Protein AF-A0A941R5V3-F1 (afdb_monomer_lite)

Sequence (251 aa):
MVAESLGNIVKCIQDKEAYLILTQTLREFVTEIDWSSPKAQGVLREIYRLFSQLFLTTPGKLLQIDVSTVTGHQPHPLPIGTLPDQGLIELWCDEIGRLLVLHDRSLKGNGFFIGIACEKGFAGDLCNSYFNPTGKRAFPLVGPPQLSDLEDGYEWVLPSNSHQIEISFDDVKRHFKAIGGVRFEPPRSGGTHFKVHFGNCRPWTCDINWGRSIGENVLNELKPLCNLPLLVIKYALRNGSLPPQRIRLDV

Radius of gyration: 23.47 Å; chains: 1; bounding box: 57×38×62 Å

Structure (mmCIF, N/CA/C/O backbone):
data_AF-A0A941R5V3-F1
#
_entry.id   AF-A0A941R5V3-F1
#
loop_
_atom_site.group_PDB
_atom_site.id
_atom_site.type_symbol
_atom_site.label_atom_id
_atom_site.label_alt_id
_atom_site.label_comp_id
_atom_site.label_asym_id
_atom_site.label_entity_id
_atom_site.label_seq_id
_atom_site.pdbx_PDB_ins_code
_atom_site.Cartn_x
_atom_site.Cartn_y
_atom_site.Cartn_z
_atom_site.occupancy
_atom_site.B_iso_or_equiv
_atom_site.auth_seq_id
_atom_site.auth_comp_id
_atom_site.auth_asym_id
_atom_site.auth_atom_id
_atom_site.pdbx_PDB_model_num
ATOM 1 N N . MET A 1 1 ? -4.247 17.094 20.787 1.00 68.12 1 MET A N 1
ATOM 2 C CA . MET A 1 1 ? -4.339 15.625 20.664 1.00 68.12 1 MET A CA 1
ATOM 3 C C . MET A 1 1 ? -5.356 15.218 19.604 1.00 68.12 1 MET A C 1
ATOM 5 O O . MET A 1 1 ? -4.983 15.284 18.449 1.00 68.12 1 MET A O 1
ATOM 9 N N . VAL A 1 2 ? -6.637 14.959 19.906 1.00 74.44 2 VAL A N 1
ATOM 10 C CA . VAL A 1 2 ? -7.625 14.460 18.913 1.00 74.44 2 VAL A CA 1
ATOM 11 C C . VAL A 1 2 ? -7.658 15.235 17.583 1.00 74.44 2 VAL A C 1
ATOM 13 O O . VAL A 1 2 ? -7.598 14.626 16.520 1.00 74.44 2 VAL A O 1
ATOM 16 N N . ALA A 1 3 ? -7.717 16.572 17.610 1.00 77.00 3 ALA A N 1
ATOM 17 C CA . ALA A 1 3 ? -7.745 17.377 16.382 1.00 77.00 3 ALA A CA 1
ATOM 18 C C . ALA A 1 3 ? -6.457 17.250 15.541 1.00 77.00 3 ALA A C 1
ATOM 20 O O . ALA A 1 3 ? -6.528 17.195 14.315 1.00 77.00 3 ALA A O 1
ATOM 21 N N . GLU A 1 4 ? -5.293 17.166 16.193 1.00 83.38 4 GLU A N 1
ATOM 22 C CA . GLU A 1 4 ? -4.002 16.952 15.524 1.00 83.38 4 GLU A CA 1
ATOM 23 C C . GLU A 1 4 ? -3.938 15.548 14.925 1.00 83.38 4 GLU A C 1
ATOM 25 O O . GLU A 1 4 ? -3.572 15.399 13.759 1.00 83.38 4 GLU A O 1
ATOM 30 N N . SER A 1 5 ? -4.382 14.533 15.675 1.00 86.00 5 SER A N 1
ATOM 31 C CA . SER A 1 5 ? -4.429 13.150 15.204 1.00 86.00 5 SER A CA 1
ATOM 32 C C . SER A 1 5 ? -5.286 13.015 13.950 1.00 86.00 5 SER A C 1
ATOM 34 O O . SER A 1 5 ? -4.848 12.437 12.957 1.00 86.00 5 SER A O 1
ATOM 36 N N . LEU A 1 6 ? -6.487 13.601 13.955 1.00 82.88 6 LEU A N 1
ATOM 37 C CA . LEU A 1 6 ? -7.379 13.598 12.795 1.00 82.88 6 LEU A CA 1
ATOM 38 C C . LEU A 1 6 ? -6.771 14.357 11.613 1.00 82.88 6 LEU A C 1
ATOM 40 O O . LEU A 1 6 ? -6.836 13.871 10.487 1.00 82.88 6 LEU A O 1
ATOM 44 N N . GLY A 1 7 ? -6.151 15.517 11.854 1.00 84.75 7 GLY A N 1
ATOM 45 C CA . GLY A 1 7 ? -5.469 16.288 10.811 1.00 84.75 7 GLY A CA 1
ATOM 46 C C . GLY A 1 7 ? -4.361 15.485 10.125 1.00 84.75 7 GLY A C 1
ATOM 47 O O . GLY A 1 7 ? -4.288 15.455 8.895 1.00 84.75 7 GLY A O 1
ATOM 48 N N . ASN A 1 8 ? -3.554 14.766 10.905 1.00 88.44 8 ASN A N 1
ATOM 49 C CA . ASN A 1 8 ? -2.486 13.917 10.381 1.00 88.44 8 ASN A CA 1
ATOM 50 C C . ASN A 1 8 ? -3.025 12.676 9.652 1.00 88.44 8 ASN A C 1
ATOM 52 O O . ASN A 1 8 ? -2.503 12.335 8.593 1.00 88.44 8 ASN A O 1
ATOM 56 N N . ILE A 1 9 ? -4.106 12.053 10.138 1.00 87.06 9 ILE A N 1
ATOM 57 C CA . ILE A 1 9 ? -4.794 10.967 9.416 1.00 87.06 9 ILE A CA 1
ATOM 58 C C . ILE A 1 9 ? -5.267 11.458 8.041 1.00 87.06 9 ILE A C 1
ATOM 60 O O . ILE A 1 9 ? -4.994 10.815 7.027 1.00 87.06 9 ILE A O 1
ATOM 64 N N . VAL A 1 10 ? -5.936 12.617 7.984 1.00 85.50 10 VAL A N 1
ATOM 65 C CA . VAL A 1 10 ? -6.402 13.198 6.713 1.00 85.50 10 VAL A CA 1
ATOM 66 C C . VAL A 1 10 ? -5.239 13.468 5.773 1.00 85.50 10 VAL A C 1
ATOM 68 O O . VAL A 1 10 ? -5.348 13.160 4.587 1.00 85.50 10 VAL A O 1
ATOM 71 N N . LYS A 1 11 ? -4.127 13.997 6.287 1.00 87.50 11 LYS A N 1
ATOM 72 C CA . LYS A 1 11 ? -2.933 14.254 5.484 1.00 87.50 11 LYS A CA 1
ATOM 73 C C . LYS A 1 11 ? -2.374 12.970 4.863 1.00 87.50 11 LYS A C 1
ATOM 75 O O . LYS A 1 11 ? -2.231 12.922 3.646 1.00 87.50 11 LYS A O 1
ATOM 80 N N . CYS A 1 12 ? -2.175 11.906 5.645 1.00 87.50 12 CYS A N 1
ATOM 81 C CA . CYS A 1 12 ? -1.688 10.619 5.122 1.00 87.50 12 CYS A CA 1
ATOM 82 C C . CYS A 1 12 ? -2.613 10.042 4.031 1.00 87.50 12 CYS A C 1
ATOM 84 O O . CYS A 1 12 ? -2.150 9.507 3.023 1.00 87.50 12 CYS A O 1
ATOM 86 N N . ILE A 1 13 ? -3.932 10.201 4.177 1.00 84.88 13 ILE A N 1
ATOM 87 C CA . ILE A 1 13 ? -4.908 9.799 3.151 1.00 84.88 13 ILE A CA 1
ATOM 88 C C . ILE A 1 13 ? -4.802 10.697 1.910 1.00 84.88 13 ILE A C 1
ATOM 90 O O . ILE A 1 13 ? -4.891 10.234 0.767 1.00 84.88 13 ILE A O 1
ATOM 94 N N . GLN A 1 14 ? -4.646 12.009 2.093 1.00 84.44 14 GLN A N 1
ATOM 95 C CA . GLN A 1 14 ? -4.484 12.971 1.001 1.00 84.44 14 GLN A CA 1
ATOM 96 C C . GLN A 1 14 ? -3.243 12.661 0.163 1.00 84.44 14 GLN A C 1
ATOM 98 O O . GLN A 1 14 ? -3.379 12.549 -1.061 1.00 84.44 14 GLN A O 1
ATOM 103 N N . ASP A 1 15 ? -2.130 12.384 0.837 1.00 85.00 15 ASP A N 1
ATOM 104 C CA . ASP A 1 15 ? -0.818 12.063 0.270 1.00 85.00 15 ASP A CA 1
ATOM 105 C C . ASP A 1 15 ? -0.731 10.626 -0.288 1.00 85.00 15 ASP A C 1
ATOM 107 O O . ASP A 1 15 ? 0.255 10.266 -0.926 1.00 85.00 15 ASP A O 1
ATOM 111 N N . LYS A 1 16 ? -1.808 9.833 -0.153 1.00 81.31 16 LYS A N 1
ATOM 112 C CA . LYS A 1 16 ? -1.922 8.432 -0.608 1.00 81.31 16 LYS A CA 1
ATOM 113 C C . LYS A 1 16 ? -0.942 7.478 0.083 1.00 81.31 16 LYS A C 1
ATOM 115 O O . LYS A 1 16 ? -0.590 6.445 -0.479 1.00 81.31 16 LYS A O 1
ATOM 120 N N . GLU A 1 17 ? -0.543 7.807 1.304 1.00 84.88 17 GLU A N 1
ATOM 121 C CA . GLU A 1 17 ? 0.284 6.943 2.150 1.00 84.88 17 GLU A CA 1
ATOM 122 C C . GLU A 1 17 ? -0.547 5.832 2.804 1.00 84.88 17 GLU A C 1
ATOM 124 O O . GLU A 1 17 ? -0.025 4.765 3.109 1.00 84.88 17 GLU A O 1
ATOM 129 N N . ALA A 1 18 ? -1.851 6.062 2.999 1.00 85.56 18 ALA A N 1
ATOM 130 C CA . ALA A 1 18 ? -2.765 5.089 3.585 1.00 85.56 18 ALA A CA 1
ATOM 131 C C . ALA A 1 18 ? -4.186 5.197 3.014 1.00 85.56 18 ALA A C 1
ATOM 133 O O . ALA A 1 18 ? -4.615 6.245 2.522 1.00 85.56 18 ALA A O 1
ATOM 134 N N . TYR A 1 19 ? -4.933 4.101 3.145 1.00 85.69 19 TYR A N 1
ATOM 135 C CA . TYR A 1 19 ? -6.367 4.020 2.874 1.00 85.69 19 TYR A CA 1
ATOM 136 C C . TYR A 1 19 ? -7.108 3.738 4.180 1.00 85.69 19 TYR A C 1
ATOM 138 O O . TYR A 1 19 ? -6.610 3.001 5.030 1.00 85.69 19 TYR A O 1
ATOM 146 N N . LEU A 1 20 ? -8.306 4.301 4.338 1.00 85.44 20 LEU A N 1
ATOM 147 C CA . LEU A 1 20 ? -9.163 3.982 5.480 1.00 85.44 20 LEU A CA 1
ATOM 148 C C . LEU A 1 20 ? -10.062 2.793 5.151 1.00 85.44 20 LEU A C 1
ATOM 150 O O . LEU A 1 20 ? -10.667 2.739 4.080 1.00 85.44 20 LEU A O 1
ATOM 154 N N . ILE A 1 21 ? -10.187 1.869 6.099 1.00 86.38 21 ILE A N 1
ATOM 155 C CA . ILE A 1 21 ? -11.137 0.761 6.018 1.00 86.38 21 ILE A CA 1
ATOM 156 C C . ILE A 1 21 ? -12.441 1.179 6.691 1.00 86.38 21 ILE A C 1
ATOM 158 O O . ILE A 1 21 ? -12.449 1.613 7.842 1.00 86.38 21 ILE A O 1
ATOM 162 N N . LEU A 1 22 ? -13.542 1.036 5.959 1.00 81.06 22 LEU A N 1
ATOM 163 C CA . LEU A 1 22 ? -14.894 1.231 6.457 1.00 81.06 22 LEU A CA 1
ATOM 164 C C . LEU A 1 22 ? -15.535 -0.132 6.712 1.00 81.06 22 LEU A C 1
ATOM 166 O O . LEU A 1 22 ? -16.055 -0.756 5.785 1.00 81.06 22 LEU A O 1
ATOM 170 N N . THR A 1 23 ? -15.497 -0.565 7.970 1.00 81.56 23 THR A N 1
ATOM 171 C CA . THR A 1 23 ? -16.300 -1.693 8.457 1.00 81.56 23 THR A CA 1
ATOM 172 C C . THR A 1 23 ? -17.761 -1.270 8.652 1.00 81.56 23 THR A C 1
ATOM 174 O O . THR A 1 23 ? -18.104 -0.089 8.502 1.00 81.56 23 THR A O 1
ATOM 177 N N . GLN A 1 24 ? -18.643 -2.216 8.974 1.00 78.38 24 GLN A N 1
ATOM 178 C CA . GLN A 1 24 ? -20.057 -1.929 9.184 1.00 78.38 24 GLN A CA 1
ATOM 179 C C . GLN A 1 24 ? -20.274 -1.068 10.441 1.00 78.38 24 GLN A C 1
ATOM 181 O O . GLN A 1 24 ? -20.985 -0.072 10.339 1.00 78.38 24 GLN A O 1
ATOM 186 N N . THR A 1 25 ? -19.574 -1.311 11.558 1.00 77.38 25 THR A N 1
ATOM 187 C CA . THR A 1 25 ? -19.696 -0.468 12.775 1.00 77.38 25 THR A CA 1
ATOM 188 C C . THR A 1 25 ? -19.309 0.981 12.496 1.00 77.38 25 THR A C 1
ATOM 190 O O . THR A 1 25 ? -19.993 1.906 12.929 1.00 77.38 25 THR A O 1
ATOM 193 N N . LEU A 1 26 ? -18.213 1.215 11.762 1.00 74.75 26 LEU A N 1
ATOM 194 C CA . LEU A 1 26 ? -17.788 2.582 11.449 1.00 74.75 26 LEU A CA 1
ATOM 195 C C . LEU A 1 26 ? -18.770 3.263 10.483 1.00 74.75 26 LEU A C 1
ATOM 197 O O . LEU A 1 26 ? -18.969 4.473 10.571 1.00 74.75 26 LEU A O 1
ATOM 201 N N . ARG A 1 27 ? -19.415 2.496 9.594 1.00 76.88 27 ARG A N 1
ATOM 202 C CA . ARG A 1 27 ? -20.493 3.006 8.741 1.00 76.88 27 ARG A CA 1
ATOM 203 C C . ARG A 1 27 ? -21.693 3.409 9.587 1.00 76.88 27 ARG A C 1
ATOM 205 O O . ARG A 1 27 ? -22.115 4.551 9.474 1.00 76.88 27 ARG A O 1
ATOM 212 N N . GLU A 1 28 ? -22.182 2.523 10.448 1.00 75.50 28 GLU A N 1
ATOM 213 C CA . GLU A 1 28 ? -23.328 2.774 11.332 1.00 75.50 28 GLU A CA 1
ATOM 214 C C . GLU A 1 28 ? -23.067 3.970 12.260 1.00 75.50 28 GLU A C 1
ATOM 216 O O . GLU A 1 28 ? -23.911 4.853 12.394 1.00 75.50 28 GLU A O 1
ATOM 221 N N . PHE A 1 29 ? -21.851 4.093 12.802 1.00 72.75 29 PHE A N 1
ATOM 222 C CA . PHE A 1 29 ? -21.433 5.252 13.600 1.00 72.75 29 PHE A CA 1
ATOM 223 C C . PHE A 1 29 ? -21.582 6.583 12.845 1.00 72.75 29 PHE A C 1
ATOM 225 O O . PHE A 1 29 ? -21.930 7.613 13.426 1.00 72.75 29 PHE A O 1
ATOM 232 N N . VAL A 1 30 ? -21.321 6.580 11.540 1.00 71.69 30 VAL A N 1
ATOM 233 C CA . VAL A 1 30 ? -21.442 7.768 10.690 1.00 71.69 30 VAL A CA 1
ATOM 234 C C . VAL A 1 30 ? -22.890 7.971 10.253 1.00 71.69 30 VAL A C 1
ATOM 236 O O . VAL A 1 30 ? -23.377 9.092 10.253 1.00 71.69 30 VAL A O 1
ATOM 239 N N . THR A 1 31 ? -23.601 6.920 9.861 1.00 71.25 31 THR A N 1
ATOM 240 C CA . THR A 1 31 ? -24.907 7.074 9.208 1.00 71.25 31 THR A CA 1
ATOM 241 C C . THR A 1 31 ? -26.086 7.091 10.171 1.00 71.25 31 THR A C 1
ATOM 243 O O . THR A 1 31 ? -27.113 7.674 9.832 1.00 71.25 31 THR A O 1
ATOM 246 N N . GLU A 1 32 ? -25.969 6.464 11.341 1.00 70.56 32 GLU A N 1
ATOM 247 C CA . GLU A 1 32 ? -27.111 6.181 12.224 1.00 70.56 32 GLU A CA 1
ATOM 248 C C . GLU A 1 32 ? -27.087 6.963 13.543 1.00 70.56 32 GLU A C 1
ATOM 250 O O . GLU A 1 32 ? -28.119 7.088 14.204 1.00 70.56 32 GLU A O 1
ATOM 255 N N . ILE A 1 33 ? -25.943 7.532 13.932 1.00 67.94 33 ILE A N 1
ATOM 256 C CA . ILE A 1 33 ? -25.854 8.334 15.157 1.00 67.94 33 ILE A CA 1
ATOM 257 C C . ILE A 1 33 ? -26.410 9.742 14.918 1.00 67.94 33 ILE A C 1
ATOM 259 O O . ILE A 1 33 ? -26.011 10.451 13.993 1.00 67.94 33 ILE A O 1
ATOM 263 N N . ASP A 1 34 ? -27.300 10.187 15.810 1.00 65.94 34 ASP A N 1
ATOM 264 C CA . ASP A 1 34 ? -27.787 11.566 15.824 1.00 65.94 34 ASP A CA 1
ATOM 265 C C . ASP A 1 34 ? -26.743 12.529 16.415 1.00 65.94 34 ASP A C 1
ATOM 267 O O . ASP A 1 34 ? -26.727 12.862 17.606 1.00 65.94 34 ASP A O 1
ATOM 271 N N . TRP A 1 35 ? -25.875 13.023 15.537 1.00 66.62 35 TRP A N 1
ATOM 272 C CA . TRP A 1 35 ? -24.859 14.029 15.847 1.00 66.62 35 TRP A CA 1
ATOM 273 C C . TRP A 1 35 ? -25.414 15.447 16.040 1.00 66.62 35 TRP A C 1
ATOM 275 O O . TRP A 1 35 ? -24.648 16.368 16.341 1.00 66.62 35 TRP A O 1
ATOM 285 N N . SER A 1 36 ? -26.723 15.653 15.856 1.00 61.53 36 SER A N 1
ATOM 286 C CA . SER A 1 36 ? -27.378 16.947 16.071 1.00 61.53 36 SER A CA 1
ATOM 287 C C . SER A 1 36 ? -27.752 17.197 17.538 1.00 61.53 36 SER A C 1
ATOM 289 O O . SER A 1 36 ? -28.051 18.335 17.909 1.00 61.53 36 SER A O 1
ATOM 291 N N . SER A 1 37 ? -27.666 16.168 18.392 1.00 61.47 37 SER A N 1
ATOM 292 C CA . SER A 1 37 ? -27.973 16.266 19.820 1.00 61.47 37 SER A CA 1
ATOM 293 C C . SER A 1 37 ? -27.067 17.278 20.547 1.00 61.47 37 SER A C 1
ATOM 295 O O . SER A 1 37 ? -25.841 17.166 20.476 1.00 61.47 37 SER A O 1
ATOM 297 N N . PRO A 1 38 ? -27.619 18.211 21.352 1.00 54.47 38 PRO A N 1
ATOM 298 C CA . PRO A 1 38 ? -26.840 19.180 22.137 1.00 54.47 38 PRO A CA 1
ATOM 299 C C . PRO A 1 38 ? -25.895 18.548 23.172 1.00 54.47 38 PRO A C 1
ATOM 301 O O . PRO A 1 38 ? -25.023 19.226 23.709 1.00 54.47 38 PRO A O 1
ATOM 304 N N . LYS A 1 39 ? -26.086 17.257 23.484 1.00 56.16 39 LYS A N 1
ATOM 305 C CA . LYS A 1 39 ? -25.222 16.483 24.388 1.00 56.16 39 LYS A CA 1
ATOM 306 C C . LYS A 1 39 ? -23.957 15.961 23.700 1.00 56.16 39 LYS A C 1
ATOM 308 O O . LYS A 1 39 ? -23.025 15.560 24.396 1.00 56.16 39 LYS A O 1
ATOM 313 N N . ALA A 1 40 ? -23.910 15.953 22.366 1.00 54.97 40 ALA A N 1
ATOM 314 C CA . ALA A 1 40 ? -22.720 15.575 21.620 1.00 54.97 40 ALA A CA 1
ATOM 315 C C . ALA A 1 40 ? -21.665 16.679 21.781 1.00 54.97 40 ALA A C 1
ATOM 317 O O . ALA A 1 40 ? -21.800 17.792 21.273 1.00 54.97 40 ALA A O 1
ATOM 318 N N . GLN A 1 41 ? -20.624 16.374 22.555 1.00 63.97 41 GLN A N 1
ATOM 319 C CA . GLN A 1 41 ? -19.516 17.280 22.846 1.00 63.97 41 GLN A CA 1
ATOM 320 C C . GLN A 1 41 ? -18.875 17.791 21.543 1.00 63.97 41 GLN A C 1
ATOM 322 O O . GLN A 1 41 ? -18.749 17.037 20.579 1.00 63.97 41 GLN A O 1
ATOM 327 N N . GLY A 1 42 ? -18.428 19.053 21.506 1.00 69.88 42 GLY A N 1
ATOM 328 C CA . GLY A 1 42 ? -17.939 19.700 20.275 1.00 69.88 42 GLY A CA 1
ATOM 329 C C . GLY A 1 42 ? -16.872 18.906 19.503 1.00 69.88 42 GLY A C 1
ATOM 330 O O . GLY A 1 42 ? -16.906 18.872 18.277 1.00 69.88 42 GLY A O 1
ATOM 331 N N . VAL A 1 43 ? -15.986 18.187 20.203 1.00 69.56 43 VAL A N 1
ATOM 332 C CA . VAL A 1 43 ? -14.951 17.334 19.585 1.00 69.56 43 VAL A CA 1
ATOM 333 C C . VAL A 1 43 ? -15.550 16.147 18.824 1.00 69.56 43 VAL A C 1
ATOM 335 O O . VAL A 1 43 ? -15.112 15.846 17.717 1.00 69.56 43 VAL A O 1
ATOM 338 N N . LEU A 1 44 ? -16.576 15.497 19.376 1.00 71.38 44 LEU A N 1
ATOM 339 C CA . LEU A 1 44 ? -17.259 14.375 18.729 1.00 71.38 44 LEU A CA 1
ATOM 340 C C . LEU A 1 44 ? -17.968 14.810 17.442 1.00 71.38 44 LEU A C 1
ATOM 342 O O . LEU A 1 44 ? -17.937 14.096 16.443 1.00 71.38 44 LEU A O 1
ATOM 346 N N . ARG A 1 45 ? -18.539 16.019 17.438 1.00 74.69 45 ARG A N 1
ATOM 347 C CA . ARG A 1 45 ? -19.161 16.601 16.244 1.00 74.69 45 ARG A CA 1
ATOM 348 C C . ARG A 1 45 ? -18.140 16.885 15.137 1.00 74.69 45 ARG A C 1
ATOM 350 O O . ARG A 1 45 ? -18.448 16.665 13.969 1.00 74.69 45 ARG A O 1
ATOM 357 N N . GLU A 1 46 ? -16.931 17.326 15.484 1.00 75.19 46 GLU A N 1
ATOM 358 C CA . GLU A 1 46 ? -15.850 17.509 14.504 1.00 75.19 46 GLU A CA 1
ATOM 359 C C . GLU A 1 46 ? -15.296 16.177 13.985 1.00 75.19 46 GLU A C 1
ATOM 361 O O . GLU A 1 46 ? -15.096 16.051 12.777 1.00 75.19 46 GLU A O 1
ATOM 366 N N . ILE A 1 47 ? -15.123 15.166 14.851 1.00 76.25 47 ILE A N 1
ATOM 367 C CA . ILE A 1 47 ? -14.778 13.793 14.437 1.00 76.25 47 ILE A CA 1
ATOM 368 C C . ILE A 1 47 ? -15.790 13.300 13.401 1.00 76.25 47 ILE A C 1
ATOM 370 O O . ILE A 1 47 ? -15.414 12.872 12.310 1.00 76.25 47 ILE A O 1
ATOM 374 N N . TYR A 1 48 ? -17.080 13.417 13.719 1.00 77.50 48 TYR A N 1
ATOM 375 C CA . TYR A 1 48 ? -18.158 13.023 12.824 1.00 77.50 48 TYR A CA 1
ATOM 376 C C . TYR A 1 48 ? -18.134 13.787 11.499 1.00 77.50 48 TYR A C 1
ATOM 378 O O . TYR A 1 48 ? -18.237 13.175 10.436 1.00 77.50 48 TYR A O 1
ATOM 386 N N . ARG A 1 49 ? -17.995 15.117 11.537 1.00 77.75 49 ARG A N 1
ATOM 387 C CA . ARG A 1 49 ? -17.977 15.950 10.328 1.00 77.75 49 ARG A CA 1
ATOM 388 C C . ARG A 1 49 ? -16.812 15.574 9.420 1.00 77.75 49 ARG A C 1
ATOM 390 O O . ARG A 1 49 ? -16.999 15.464 8.211 1.00 77.75 49 ARG A O 1
ATOM 397 N N . LEU A 1 50 ? -15.634 15.356 10.000 1.00 78.38 50 LEU A N 1
ATOM 398 C CA . LEU A 1 50 ? -14.433 14.965 9.273 1.00 78.38 50 LEU A CA 1
ATOM 399 C C . LEU A 1 50 ? -14.596 13.586 8.638 1.00 78.38 50 LEU A C 1
ATOM 401 O O . LEU A 1 50 ? -14.350 13.431 7.445 1.00 78.38 50 LEU A O 1
ATOM 405 N N . PHE A 1 51 ? -15.083 12.611 9.402 1.00 76.25 51 PHE A N 1
ATOM 406 C CA . PHE A 1 51 ? -15.392 11.288 8.882 1.00 76.25 51 PHE A CA 1
ATOM 407 C C . PHE A 1 51 ? -16.437 11.351 7.771 1.00 76.25 51 PHE A C 1
ATOM 409 O O . PHE A 1 51 ? -16.163 10.900 6.665 1.00 76.25 51 PHE A O 1
ATOM 416 N N . SER A 1 52 ? -17.578 11.998 7.998 1.00 76.69 52 SER A N 1
ATOM 417 C CA . SER A 1 52 ? -18.622 12.193 6.982 1.00 76.69 52 SER A CA 1
ATOM 418 C C . SER A 1 52 ? -18.080 12.839 5.712 1.00 76.69 52 SER A C 1
ATOM 420 O O . SER A 1 52 ? -18.401 12.405 4.610 1.00 76.69 52 SER A O 1
ATOM 422 N N . GLN A 1 53 ? -17.219 13.851 5.842 1.00 77.81 53 GLN A N 1
ATOM 423 C CA . GLN A 1 53 ? -16.587 14.486 4.693 1.00 77.81 53 GLN A CA 1
ATOM 424 C C . GLN A 1 53 ? -15.663 13.512 3.958 1.00 77.81 53 GLN A C 1
ATOM 426 O O . GLN A 1 53 ? -15.754 13.416 2.734 1.00 77.81 53 GLN A O 1
ATOM 431 N N . LEU A 1 54 ? -14.819 12.757 4.667 1.00 74.12 54 LEU A N 1
ATOM 432 C CA . LEU A 1 54 ? -13.983 11.718 4.058 1.00 74.12 54 LEU A CA 1
ATOM 433 C C . LEU A 1 54 ? -14.848 10.697 3.305 1.00 74.12 54 LEU A C 1
ATOM 435 O O . LEU A 1 54 ? -14.541 10.397 2.148 1.00 74.12 54 LEU A O 1
ATOM 439 N N . PHE A 1 55 ? -15.951 10.253 3.919 1.00 71.94 55 PHE A N 1
ATOM 440 C CA . PHE A 1 55 ? -16.915 9.294 3.369 1.00 71.94 55 PHE A CA 1
ATOM 441 C C . PHE A 1 55 ? -17.634 9.795 2.118 1.00 71.94 55 PHE A C 1
ATOM 443 O O . PHE A 1 55 ? -17.778 9.042 1.158 1.00 71.94 55 PHE A O 1
ATOM 450 N N . LEU A 1 56 ? -18.049 11.060 2.097 1.00 71.06 56 LEU A N 1
ATOM 451 C CA . LEU A 1 56 ? -18.831 11.627 0.996 1.00 71.06 56 LEU A CA 1
ATOM 452 C C . LEU A 1 56 ? -17.970 12.158 -0.156 1.00 71.06 56 LEU A C 1
ATOM 454 O O . LEU A 1 56 ? -18.416 12.157 -1.300 1.00 71.06 56 LEU A O 1
ATOM 458 N N . THR A 1 57 ? -16.755 12.640 0.123 1.00 66.38 57 THR A N 1
ATOM 459 C CA . THR A 1 57 ? -15.955 13.398 -0.861 1.00 66.38 57 THR A CA 1
ATOM 460 C C . THR A 1 57 ? -14.785 12.625 -1.463 1.00 66.38 57 THR A C 1
ATOM 462 O O . THR A 1 57 ? -14.177 13.106 -2.418 1.00 66.38 57 THR A O 1
ATOM 465 N N . THR A 1 58 ? -14.482 11.421 -0.960 1.00 63.25 58 THR A N 1
ATOM 466 C CA . THR A 1 58 ? -13.261 10.689 -1.346 1.00 63.25 58 THR A CA 1
ATOM 467 C C . THR A 1 58 ? -13.508 9.253 -1.843 1.00 63.25 58 THR A C 1
ATOM 469 O O . THR A 1 58 ? -12.899 8.306 -1.329 1.00 63.25 58 THR A O 1
ATOM 472 N N . PRO A 1 59 ? -14.370 9.047 -2.863 1.00 54.44 59 PRO A N 1
ATOM 473 C CA . PRO A 1 59 ? -14.583 7.728 -3.455 1.00 54.44 59 PRO A CA 1
ATOM 474 C C . PRO A 1 59 ? -13.257 7.200 -4.029 1.00 54.44 59 PRO A C 1
ATOM 476 O O . PRO A 1 59 ? -12.628 7.841 -4.867 1.00 54.44 59 PRO A O 1
ATOM 479 N N . GLY A 1 60 ? -12.794 6.057 -3.519 1.00 59.31 60 GLY A N 1
ATOM 480 C CA . GLY A 1 60 ? -11.513 5.436 -3.884 1.00 59.31 60 GLY A CA 1
ATOM 481 C C . GLY A 1 60 ? -10.416 5.516 -2.818 1.00 59.31 60 GLY A C 1
ATOM 482 O O . GLY A 1 60 ? -9.431 4.797 -2.932 1.00 59.31 60 GLY A O 1
ATOM 483 N N . LYS A 1 61 ? -10.578 6.325 -1.759 1.00 67.06 61 LYS A N 1
ATOM 484 C CA . LYS A 1 61 ? -9.664 6.323 -0.592 1.00 67.06 61 LYS A CA 1
ATOM 485 C C . LYS A 1 61 ? -10.191 5.540 0.613 1.00 67.06 61 LYS A C 1
ATOM 487 O O . LYS A 1 61 ? -9.538 5.456 1.652 1.00 67.06 61 LYS A O 1
ATOM 492 N N . LEU A 1 62 ? -11.378 4.972 0.440 1.00 75.50 62 LEU A N 1
ATOM 493 C CA . LEU A 1 62 ? -12.118 4.217 1.431 1.00 75.50 62 LEU A CA 1
ATOM 494 C C . LEU A 1 62 ? -12.369 2.815 0.912 1.00 75.50 62 LEU A C 1
ATOM 496 O O . LEU A 1 62 ? -12.941 2.644 -0.165 1.00 75.50 62 LEU A O 1
ATOM 500 N N . LEU A 1 63 ? -11.957 1.832 1.699 1.00 81.31 63 LEU A N 1
ATOM 501 C CA . LEU A 1 63 ? -12.168 0.424 1.419 1.00 81.31 63 LEU A CA 1
ATOM 502 C C . LEU A 1 63 ? -13.341 -0.059 2.257 1.00 81.31 63 LEU A C 1
ATOM 504 O O . LEU A 1 63 ? -13.220 -0.232 3.467 1.00 81.31 63 LEU A O 1
ATOM 508 N N . GLN A 1 64 ? -14.493 -0.225 1.614 1.00 83.00 64 GLN A N 1
ATOM 509 C CA . GLN A 1 64 ? -15.657 -0.816 2.259 1.00 83.00 64 GLN A CA 1
ATOM 510 C C . GLN A 1 64 ? -15.490 -2.328 2.251 1.00 83.00 64 GLN A C 1
ATOM 512 O O . GLN A 1 64 ? -15.399 -2.924 1.180 1.00 83.00 64 GLN A O 1
ATOM 517 N N . ILE A 1 65 ? -15.422 -2.924 3.435 1.00 85.56 65 ILE A N 1
ATOM 518 C CA . ILE A 1 65 ? -15.209 -4.362 3.587 1.00 85.56 65 ILE A CA 1
ATOM 519 C C . ILE A 1 65 ? -16.345 -4.900 4.440 1.00 85.56 65 ILE A C 1
ATOM 521 O O . ILE A 1 65 ? -16.532 -4.470 5.579 1.00 85.56 65 ILE A O 1
ATOM 525 N N . ASP A 1 66 ? -17.107 -5.825 3.865 1.00 85.38 66 ASP A N 1
ATOM 526 C CA . ASP A 1 66 ? -18.131 -6.560 4.591 1.00 85.38 66 ASP A CA 1
ATOM 527 C C . ASP A 1 66 ? -17.479 -7.745 5.311 1.00 85.38 66 ASP A C 1
ATOM 529 O O . ASP A 1 66 ? -16.910 -8.641 4.689 1.00 85.38 66 ASP A O 1
ATOM 533 N N . VAL A 1 67 ? -17.543 -7.727 6.641 1.00 89.75 67 VAL A N 1
ATOM 534 C CA . VAL A 1 67 ? -17.012 -8.788 7.506 1.00 89.75 67 VAL A CA 1
ATOM 535 C C . VAL A 1 67 ? -18.125 -9.626 8.143 1.00 89.75 67 VAL A C 1
ATOM 537 O O . VAL A 1 67 ? -17.854 -10.474 8.994 1.00 89.75 67 VAL A O 1
ATOM 540 N N . SER A 1 68 ? -19.388 -9.413 7.762 1.00 86.31 68 SER A N 1
ATOM 541 C CA . SER A 1 68 ? -20.562 -10.020 8.403 1.00 86.31 68 SER A CA 1
ATOM 542 C C . SER A 1 68 ? -20.583 -11.549 8.312 1.00 86.31 68 SER A C 1
ATOM 544 O O . SER A 1 68 ? -21.004 -12.214 9.258 1.00 86.31 68 SER A O 1
ATOM 546 N N . THR A 1 69 ? -20.070 -12.110 7.215 1.00 87.81 69 THR A N 1
ATOM 547 C CA . THR A 1 69 ? -20.051 -13.556 6.930 1.00 87.81 69 THR A CA 1
ATOM 548 C C . THR A 1 69 ? -18.836 -14.285 7.509 1.00 87.81 69 THR A C 1
ATOM 550 O O . THR A 1 69 ? -18.753 -15.513 7.440 1.00 87.81 69 THR A O 1
ATOM 553 N N . VAL A 1 70 ? -17.878 -13.558 8.088 1.00 91.12 70 VAL A N 1
ATOM 554 C CA . VAL A 1 70 ? -16.638 -14.135 8.612 1.00 91.12 70 VAL A CA 1
ATOM 555 C C . VAL A 1 70 ? -16.893 -14.780 9.970 1.00 91.12 70 VAL A C 1
ATOM 557 O O . VAL A 1 70 ? -17.290 -14.120 10.925 1.00 91.12 70 VAL A O 1
ATOM 560 N N . THR A 1 71 ? -16.618 -16.080 10.065 1.00 90.69 71 THR A N 1
ATOM 561 C CA . THR A 1 71 ? -16.787 -16.879 11.287 1.00 90.69 71 THR A CA 1
ATOM 562 C C . THR A 1 71 ? -15.456 -17.402 11.826 1.00 90.69 71 THR A C 1
ATOM 564 O O . THR A 1 71 ? -14.473 -17.510 11.090 1.00 90.69 71 THR A O 1
ATOM 567 N N . GLY A 1 72 ? -15.447 -17.835 13.092 1.00 89.31 72 GLY A N 1
ATOM 568 C CA . GLY A 1 72 ? -14.273 -18.445 13.733 1.00 89.31 72 GLY A CA 1
ATOM 569 C C . GLY A 1 72 ? -13.221 -17.431 14.186 1.00 89.31 72 GLY A C 1
ATOM 570 O O . GLY A 1 72 ? -12.086 -17.806 14.471 1.00 89.31 72 GLY A O 1
ATOM 571 N N . HIS A 1 73 ? -13.586 -16.152 14.241 1.00 92.56 73 HIS A N 1
ATOM 572 C CA . HIS A 1 73 ? -12.742 -15.091 14.763 1.00 92.56 73 HIS A CA 1
ATOM 573 C C . HIS A 1 73 ? -12.715 -15.092 16.293 1.00 92.56 73 HIS A C 1
ATOM 575 O O . HIS A 1 73 ? -13.478 -15.772 16.983 1.00 92.56 73 HIS A O 1
ATOM 581 N N . GLN A 1 74 ? -11.790 -14.308 16.827 1.00 92.56 74 GLN A N 1
ATOM 582 C CA . GLN A 1 74 ? -11.764 -13.909 18.225 1.00 92.56 74 GLN A CA 1
ATOM 583 C C . GLN A 1 74 ? -11.850 -12.384 18.263 1.00 92.56 74 GLN A C 1
ATOM 585 O O . GLN A 1 74 ? -11.250 -11.751 17.389 1.00 92.56 74 GLN A O 1
ATOM 590 N N . PRO A 1 75 ? -12.536 -11.786 19.252 1.00 91.75 75 PRO A N 1
ATOM 591 C CA . PRO A 1 75 ? -12.530 -10.340 19.412 1.00 91.75 75 PRO A CA 1
ATOM 592 C C . PRO A 1 75 ? -11.098 -9.807 19.501 1.00 91.75 75 PRO A C 1
ATOM 594 O O . PRO A 1 75 ? -10.251 -10.369 20.208 1.00 91.75 75 PRO A O 1
ATOM 597 N N . HIS A 1 76 ? -10.828 -8.737 18.761 1.00 93.56 76 HIS A N 1
ATOM 598 C CA . HIS A 1 76 ? -9.535 -8.071 18.760 1.00 93.56 76 HIS A CA 1
ATOM 599 C C . HIS A 1 76 ? -9.243 -7.464 20.145 1.00 93.56 76 HIS A C 1
ATOM 601 O O . HIS A 1 76 ? -10.160 -6.938 20.779 1.00 93.56 76 HIS A O 1
ATOM 607 N N . PRO A 1 77 ? -7.994 -7.505 20.649 1.00 92.38 77 PRO A N 1
ATOM 608 C CA . PRO A 1 77 ? -7.671 -6.871 21.921 1.00 92.38 77 PRO A CA 1
ATOM 609 C C . PRO A 1 77 ? -7.823 -5.347 21.858 1.00 92.38 77 PRO A C 1
ATOM 611 O O . PRO A 1 77 ? -7.627 -4.717 20.815 1.00 92.38 77 PRO A O 1
ATOM 614 N N . LEU A 1 78 ? -8.113 -4.750 23.013 1.00 89.00 78 LEU A N 1
ATOM 615 C CA . LEU A 1 78 ? -8.239 -3.305 23.154 1.00 89.00 78 LEU A CA 1
ATOM 616 C C . LEU A 1 78 ? -6.887 -2.625 23.378 1.00 89.00 78 LEU A C 1
ATOM 618 O O . LEU A 1 78 ? -6.062 -3.134 24.150 1.00 89.00 78 LEU A O 1
ATOM 622 N N . PRO A 1 79 ? -6.645 -1.467 22.735 1.00 88.31 79 PRO A N 1
ATOM 623 C CA . PRO A 1 79 ? -5.538 -0.602 23.109 1.00 88.31 79 PRO A CA 1
ATOM 624 C C . PRO A 1 79 ? -5.652 -0.198 24.584 1.00 88.31 79 PRO A C 1
ATOM 626 O O . PRO A 1 79 ? -6.746 0.014 25.111 1.00 88.31 79 PRO A O 1
ATOM 629 N N . ILE A 1 80 ? -4.515 -0.071 25.266 1.00 87.75 80 ILE A N 1
ATOM 630 C CA . ILE A 1 80 ? -4.489 0.376 26.662 1.00 87.75 80 ILE A CA 1
ATOM 631 C C . ILE A 1 80 ? -5.141 1.764 26.777 1.00 87.75 80 ILE A C 1
ATOM 633 O O . ILE A 1 80 ? -4.896 2.650 25.963 1.00 87.75 80 ILE A O 1
ATOM 637 N N . GLY A 1 81 ? -5.954 1.980 27.810 1.00 81.25 81 GLY A N 1
ATOM 638 C CA . GLY A 1 81 ? -6.659 3.250 28.019 1.00 81.25 81 GLY A CA 1
ATOM 639 C C . GLY A 1 81 ? -8.013 3.348 27.313 1.00 81.25 81 GLY A C 1
ATOM 640 O O . GLY A 1 81 ? -8.730 4.318 27.542 1.00 81.25 81 GLY A O 1
ATOM 641 N N . THR A 1 82 ? -8.401 2.347 26.519 1.00 82.38 82 THR A N 1
ATOM 642 C CA . THR A 1 82 ? -9.786 2.186 26.067 1.00 82.38 82 THR A CA 1
ATOM 643 C C . THR A 1 82 ? -10.601 1.455 27.136 1.00 82.38 82 THR A C 1
ATOM 645 O O . THR A 1 82 ? -10.181 0.409 27.632 1.00 82.38 82 THR A O 1
ATOM 648 N N . LEU A 1 83 ? -11.759 2.009 27.506 1.00 78.81 83 LEU A N 1
ATOM 649 C CA . LEU A 1 83 ? -12.664 1.402 28.483 1.00 78.81 83 LEU A CA 1
ATOM 650 C C . LEU A 1 83 ? -13.548 0.344 27.793 1.00 78.81 83 LEU A C 1
ATOM 652 O O . LEU A 1 83 ? -14.179 0.665 26.786 1.00 78.81 83 LEU A O 1
ATOM 656 N N . PRO A 1 84 ? -13.588 -0.906 28.292 1.00 72.06 84 PRO A N 1
ATOM 657 C CA . PRO A 1 84 ? -14.270 -2.020 27.626 1.00 72.06 84 PRO A CA 1
ATOM 658 C C . PRO A 1 84 ? -15.802 -1.944 27.681 1.00 72.06 84 PRO A C 1
ATOM 660 O O . PRO A 1 84 ? -16.464 -2.603 26.893 1.00 72.06 84 PRO A O 1
ATOM 663 N N . ASP A 1 85 ? -16.364 -1.151 28.589 1.00 71.56 85 ASP A N 1
ATOM 664 C CA . ASP A 1 85 ? -17.799 -1.036 28.868 1.00 71.56 85 ASP A CA 1
ATOM 665 C C . ASP A 1 85 ? -18.450 0.210 28.238 1.00 71.56 85 ASP A C 1
ATOM 667 O O . ASP A 1 85 ? -19.586 0.558 28.564 1.00 71.56 85 ASP A O 1
ATOM 671 N N . GLN A 1 86 ? -17.747 0.908 27.337 1.00 70.06 86 GLN A N 1
ATOM 672 C CA . GLN A 1 86 ? -18.224 2.162 26.752 1.00 70.06 86 GLN A CA 1
ATOM 673 C C . GLN A 1 86 ? -18.490 2.079 25.246 1.00 70.06 86 GLN A C 1
ATOM 675 O O . GLN A 1 86 ? -17.620 1.740 24.447 1.00 70.06 86 GLN A O 1
ATOM 680 N N . GLY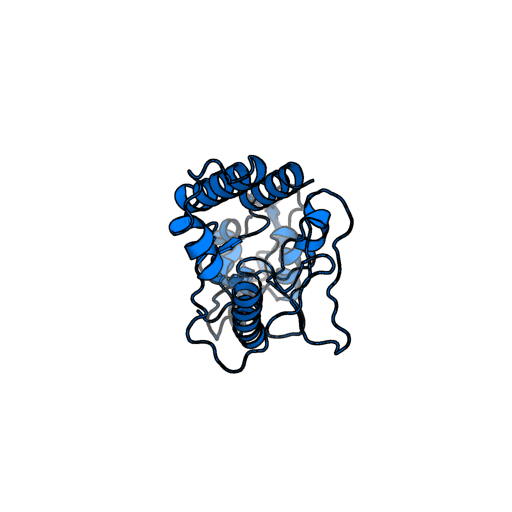 A 1 87 ? -19.685 2.523 24.847 1.00 71.25 87 GLY A N 1
ATOM 681 C CA . GLY A 1 87 ? -20.046 2.746 23.447 1.00 71.25 87 GLY A CA 1
ATOM 682 C C . GLY A 1 87 ? -20.147 1.458 22.626 1.00 71.25 87 GLY A C 1
ATOM 683 O O . GLY A 1 87 ? -20.616 0.437 23.111 1.00 71.25 87 GLY A O 1
ATOM 684 N N . LEU A 1 88 ? -19.717 1.522 21.362 1.00 78.19 88 LEU A N 1
ATOM 685 C CA . LEU A 1 88 ? -19.759 0.403 20.407 1.00 78.19 88 LEU A CA 1
ATOM 686 C C . LEU A 1 88 ? -18.469 -0.435 20.434 1.00 78.19 88 LEU A C 1
ATOM 688 O O . LEU A 1 88 ? -18.094 -1.041 19.432 1.00 78.19 88 LEU A O 1
ATOM 692 N N . ILE A 1 89 ? -17.741 -0.426 21.552 1.00 83.56 89 ILE A N 1
ATOM 693 C CA . ILE A 1 89 ? -16.384 -0.968 21.596 1.00 83.56 89 ILE A CA 1
ATOM 694 C C . ILE A 1 89 ? -16.345 -2.494 21.447 1.00 83.56 89 ILE A C 1
ATOM 696 O O . ILE A 1 89 ? -15.450 -3.020 20.791 1.00 83.56 89 ILE A O 1
ATOM 700 N N . GLU A 1 90 ? -17.340 -3.206 21.980 1.00 86.38 90 GLU A N 1
ATOM 701 C CA . GLU A 1 90 ? -17.468 -4.656 21.800 1.00 86.38 90 GLU A CA 1
ATOM 702 C C . GLU A 1 90 ? -17.708 -5.021 20.329 1.00 86.38 90 GLU A C 1
ATOM 704 O O . GLU A 1 90 ? -17.057 -5.927 19.809 1.00 86.38 90 GLU A O 1
ATOM 709 N N . LEU A 1 91 ? -18.576 -4.267 19.640 1.00 86.62 91 LEU A N 1
ATOM 710 C CA . LEU A 1 91 ? -18.838 -4.433 18.206 1.00 86.62 91 LEU A CA 1
ATOM 711 C C . LEU A 1 91 ? -17.585 -4.145 17.379 1.00 86.62 91 LEU A C 1
ATOM 713 O O . LEU A 1 91 ? -17.240 -4.919 16.488 1.00 86.62 91 LEU A O 1
ATOM 717 N N . TRP A 1 92 ? -16.853 -3.082 17.725 1.00 87.81 92 TRP A N 1
ATOM 718 C CA . TRP A 1 92 ? -15.572 -2.771 17.098 1.00 87.81 92 TRP A CA 1
ATOM 719 C C . TRP A 1 92 ? -14.564 -3.914 17.283 1.00 87.81 92 TRP A C 1
ATOM 721 O O . TRP A 1 92 ? -13.977 -4.372 16.305 1.00 87.81 92 TRP A O 1
ATOM 731 N N . CYS A 1 93 ? -14.385 -4.432 18.503 1.00 90.38 93 CYS A N 1
ATOM 732 C CA . CYS A 1 93 ? -13.481 -5.559 18.760 1.00 90.38 93 CYS A CA 1
ATOM 733 C C . CYS A 1 93 ? -13.855 -6.791 17.935 1.00 90.38 93 CYS A C 1
ATOM 735 O O . CYS A 1 93 ? -12.973 -7.463 17.393 1.00 90.38 93 CYS A O 1
ATOM 737 N N . ASP A 1 94 ? -15.148 -7.095 17.854 1.00 91.69 94 ASP A N 1
ATOM 738 C CA . ASP A 1 94 ? -15.658 -8.228 17.094 1.00 91.69 94 ASP A CA 1
ATOM 739 C C . ASP A 1 94 ? -15.367 -8.073 15.593 1.00 91.69 94 ASP A C 1
ATOM 741 O O . ASP A 1 94 ? -14.743 -8.951 14.992 1.00 91.69 94 ASP A O 1
ATOM 745 N N . GLU A 1 95 ? -15.706 -6.925 15.002 1.00 91.94 95 GLU A N 1
ATOM 746 C CA . GLU A 1 95 ? -15.457 -6.637 13.585 1.00 91.94 95 GLU A CA 1
ATOM 747 C C . GLU A 1 95 ? -13.976 -6.628 13.220 1.00 91.94 95 GLU A C 1
ATOM 749 O O . GLU A 1 95 ? -13.589 -7.196 12.199 1.00 91.94 95 GLU A O 1
ATOM 754 N N . ILE A 1 96 ? -13.129 -6.006 14.042 1.00 93.12 96 ILE A N 1
ATOM 755 C CA . ILE A 1 96 ? -11.685 -6.002 13.795 1.00 93.12 96 ILE A CA 1
ATOM 756 C C . ILE A 1 96 ? -11.122 -7.422 13.923 1.00 93.12 96 ILE A C 1
ATOM 758 O O . ILE A 1 96 ? -10.231 -7.801 13.163 1.00 93.12 96 ILE A O 1
ATOM 762 N N . GLY A 1 97 ? -11.677 -8.244 14.818 1.00 94.25 97 GLY A N 1
ATOM 763 C CA . GLY A 1 97 ? -11.358 -9.668 14.907 1.00 94.25 97 GLY A CA 1
ATOM 764 C C . GLY A 1 97 ? -11.690 -10.424 13.618 1.00 94.25 97 GLY A C 1
ATOM 765 O O . GLY A 1 97 ? -10.883 -11.220 13.135 1.00 94.25 97 GLY A O 1
ATOM 766 N N . ARG A 1 98 ? -12.848 -10.144 13.013 1.00 94.44 98 ARG A N 1
ATOM 767 C CA . ARG A 1 98 ? -13.242 -10.706 11.709 1.00 94.44 98 ARG A CA 1
ATOM 768 C C . ARG A 1 98 ? -12.351 -10.210 10.573 1.00 94.44 98 ARG A C 1
ATOM 770 O O . ARG A 1 98 ? -11.906 -11.006 9.747 1.00 94.44 98 ARG A O 1
ATOM 777 N N . LEU A 1 99 ? -12.032 -8.918 10.558 1.00 94.31 99 LEU A N 1
ATOM 778 C CA . LEU A 1 99 ? -11.112 -8.333 9.584 1.00 94.31 99 LEU A CA 1
ATOM 779 C C . LEU A 1 99 ? -9.720 -8.974 9.674 1.00 94.31 99 LEU A C 1
ATOM 781 O O . LEU A 1 99 ? -9.099 -9.229 8.643 1.00 94.31 99 LEU A O 1
ATOM 785 N N . LEU A 1 100 ? -9.250 -9.294 10.884 1.00 94.50 100 LEU A N 1
ATOM 786 C CA . LEU A 1 100 ? -7.984 -9.997 11.096 1.00 94.50 100 LEU A CA 1
ATOM 787 C C . LEU A 1 100 ? -7.994 -11.400 10.479 1.00 94.50 100 LEU A C 1
ATOM 789 O O . LEU A 1 100 ? -7.010 -11.792 9.859 1.00 94.50 100 LEU A O 1
ATOM 793 N N . VAL A 1 101 ? -9.111 -12.130 10.559 1.00 93.75 101 VAL A N 1
ATOM 794 C CA . VAL A 1 101 ? -9.250 -13.434 9.888 1.00 93.75 101 VAL A CA 1
ATOM 795 C C . VAL A 1 101 ? -9.137 -13.296 8.367 1.00 93.75 101 VAL A C 1
ATOM 797 O O . VAL A 1 101 ? -8.429 -14.086 7.742 1.00 93.75 101 VAL A O 1
ATOM 800 N N . LEU A 1 102 ? -9.796 -12.304 7.755 1.00 92.56 102 LEU A N 1
ATOM 801 C CA . LEU A 1 102 ? -9.676 -12.053 6.308 1.00 92.56 102 LEU A CA 1
ATOM 802 C C . LEU A 1 102 ? -8.250 -11.664 5.910 1.00 92.56 102 LEU A C 1
ATOM 804 O O . LEU A 1 102 ? -7.709 -12.172 4.924 1.00 92.56 102 LEU A O 1
ATOM 808 N N . HIS A 1 103 ? -7.628 -10.794 6.700 1.00 93.12 103 HIS A N 1
ATOM 809 C CA . HIS A 1 103 ? -6.241 -10.390 6.520 1.00 93.12 103 HIS A CA 1
ATOM 810 C C . HIS A 1 103 ? -5.293 -11.594 6.564 1.00 93.12 103 HIS A C 1
ATOM 812 O O . HIS A 1 103 ? -4.495 -11.784 5.648 1.00 93.12 103 HIS A O 1
ATOM 818 N N . ASP A 1 104 ? -5.421 -12.447 7.580 1.00 92.31 104 ASP A N 1
ATOM 819 C CA . ASP A 1 104 ? -4.550 -13.606 7.773 1.00 92.31 104 ASP A CA 1
ATOM 820 C C . ASP A 1 104 ? -4.745 -14.685 6.701 1.00 92.31 104 ASP A C 1
ATOM 822 O O . ASP A 1 104 ? -3.773 -15.320 6.298 1.00 92.31 104 ASP A O 1
ATOM 826 N N . ARG A 1 105 ? -5.958 -14.851 6.157 1.00 90.56 105 ARG A N 1
ATOM 827 C CA . ARG A 1 105 ? -6.198 -15.714 4.980 1.00 90.56 105 ARG A CA 1
ATOM 828 C C . ARG A 1 105 ? -5.489 -15.215 3.721 1.00 90.56 105 ARG A C 1
ATOM 830 O O . ARG A 1 105 ? -5.133 -16.014 2.861 1.00 90.56 105 ARG A O 1
ATOM 837 N N . SER A 1 106 ? -5.296 -13.904 3.625 1.00 87.00 106 SER A N 1
ATOM 838 C CA . SER A 1 106 ? -4.711 -13.231 2.462 1.00 87.00 106 SER A CA 1
ATOM 839 C C . SER A 1 106 ? -3.185 -13.084 2.562 1.00 87.00 106 SER A C 1
ATOM 841 O O . SER A 1 106 ? -2.521 -12.665 1.611 1.00 87.00 106 SER A O 1
ATOM 843 N N . LEU A 1 107 ? -2.606 -13.415 3.718 1.00 84.44 107 LEU A N 1
ATOM 844 C CA . LEU A 1 107 ? -1.180 -13.297 3.988 1.00 84.44 107 LEU A CA 1
ATOM 845 C C . LEU A 1 107 ? -0.381 -14.474 3.424 1.00 84.44 107 LEU A C 1
ATOM 847 O O . LEU A 1 107 ? -0.749 -15.639 3.544 1.00 84.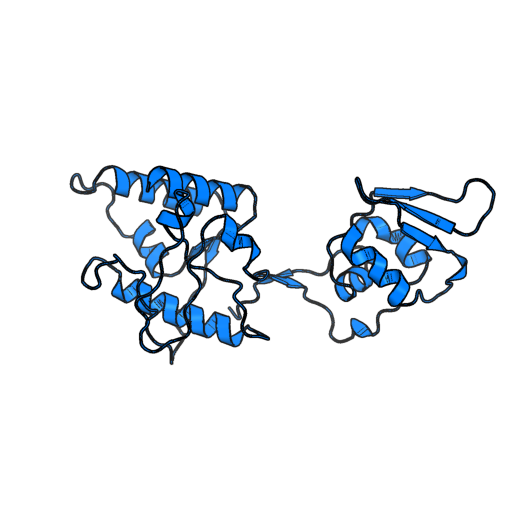44 107 LEU A O 1
ATOM 851 N N . LYS A 1 108 ? 0.800 -14.159 2.884 1.00 74.19 108 LYS A N 1
ATOM 852 C CA . LYS A 1 108 ? 1.831 -15.146 2.509 1.00 74.19 108 LYS A CA 1
ATOM 853 C C . LYS A 1 108 ? 2.952 -15.252 3.555 1.00 74.19 108 LYS A C 1
ATOM 855 O O . LYS A 1 108 ? 3.914 -15.985 3.349 1.00 74.19 108 LYS A O 1
ATOM 860 N N . GLY A 1 109 ? 2.847 -14.509 4.658 1.00 81.50 109 GLY A N 1
ATOM 861 C CA . GLY A 1 109 ? 3.858 -14.401 5.709 1.00 81.50 109 GLY A CA 1
ATOM 862 C C . GLY A 1 109 ? 3.267 -13.882 7.020 1.00 81.50 109 GLY A C 1
ATOM 863 O O . GLY A 1 109 ? 2.057 -13.916 7.215 1.00 81.50 109 GLY A O 1
ATOM 864 N N . ASN A 1 110 ? 4.121 -13.394 7.922 1.00 82.62 110 ASN A N 1
ATOM 865 C CA . ASN A 1 110 ? 3.696 -12.934 9.250 1.00 82.62 110 ASN A CA 1
ATOM 866 C C . ASN A 1 110 ? 3.468 -11.420 9.359 1.00 82.62 110 ASN A C 1
ATOM 868 O O . ASN A 1 110 ? 3.054 -10.979 10.433 1.00 82.62 110 ASN A O 1
ATOM 872 N N . GLY A 1 111 ? 3.744 -10.651 8.300 1.00 90.19 111 GLY A N 1
ATOM 873 C CA . GLY A 1 111 ? 3.613 -9.194 8.284 1.00 90.19 111 GLY A CA 1
ATOM 874 C C . GLY A 1 111 ? 2.167 -8.706 8.364 1.00 90.19 111 GLY A C 1
ATOM 875 O O . GLY A 1 111 ? 1.236 -9.492 8.536 1.00 90.19 111 GLY A O 1
ATOM 876 N N . PHE A 1 112 ? 1.988 -7.392 8.260 1.00 93.62 112 PHE A N 1
ATOM 877 C CA . PHE A 1 112 ? 0.679 -6.747 8.274 1.00 93.62 112 PHE A CA 1
ATOM 878 C C . PHE A 1 112 ? 0.604 -5.707 7.167 1.00 93.62 112 PHE A C 1
ATOM 880 O O . PHE A 1 112 ? 1.510 -4.894 7.048 1.00 93.62 112 PHE A O 1
ATOM 887 N N . PHE A 1 113 ? -0.481 -5.706 6.394 1.00 92.88 113 PHE A N 1
ATOM 888 C CA . PHE A 1 113 ? -0.805 -4.623 5.450 1.00 92.88 113 PHE A CA 1
ATOM 889 C C . PHE A 1 113 ? -1.999 -3.772 5.923 1.00 92.88 113 PHE A C 1
ATOM 891 O O . PHE A 1 113 ? -2.478 -2.890 5.214 1.00 92.88 113 PHE A O 1
ATOM 898 N N . ILE A 1 114 ? -2.492 -4.046 7.135 1.00 94.12 114 ILE A N 1
ATOM 899 C CA . ILE A 1 114 ? -3.519 -3.277 7.843 1.00 94.12 114 ILE A CA 1
ATOM 900 C C . ILE A 1 114 ? -2.978 -2.957 9.236 1.00 94.12 114 ILE A C 1
ATOM 902 O O . ILE A 1 114 ? -2.421 -3.828 9.903 1.00 94.12 114 ILE A O 1
ATOM 906 N N . GLY A 1 115 ? -3.171 -1.719 9.684 1.00 94.00 115 GLY A N 1
ATOM 907 C CA . GLY A 1 115 ? -2.863 -1.276 11.042 1.00 94.00 115 GLY A CA 1
ATOM 908 C C . GLY A 1 115 ? -4.042 -0.533 11.663 1.00 94.00 115 GLY A C 1
ATOM 909 O O . GLY A 1 115 ? -4.897 0.004 10.957 1.00 94.00 115 GLY A O 1
ATOM 910 N N . ILE A 1 116 ? -4.082 -0.485 12.992 1.00 93.56 116 ILE A N 1
ATOM 911 C CA . ILE A 1 116 ? -5.061 0.305 13.743 1.00 93.56 116 ILE A CA 1
ATOM 912 C C . ILE A 1 116 ? -4.456 1.676 14.030 1.00 93.56 116 ILE A C 1
ATOM 914 O O . ILE A 1 116 ? -3.428 1.783 14.699 1.00 93.56 116 ILE A O 1
ATOM 918 N N . ALA A 1 117 ? -5.095 2.735 13.530 1.00 90.56 117 ALA A N 1
ATOM 919 C CA . ALA A 1 117 ? -4.628 4.100 13.739 1.00 90.56 117 ALA A CA 1
ATOM 920 C C . ALA A 1 117 ? -4.637 4.458 15.236 1.00 90.56 117 ALA A C 1
ATOM 922 O O . ALA A 1 117 ? -5.685 4.480 15.883 1.00 90.56 117 ALA A O 1
ATOM 923 N N . CYS A 1 118 ? -3.461 4.743 15.791 1.00 91.25 118 CYS A N 1
ATOM 924 C CA . CYS A 1 118 ? -3.298 5.117 17.188 1.00 91.25 118 CYS A CA 1
ATOM 925 C C . CYS A 1 118 ? -3.444 6.632 17.352 1.00 91.25 118 CYS A C 1
ATOM 927 O O . CYS A 1 118 ? -2.650 7.393 16.804 1.00 91.25 118 CYS A O 1
ATOM 929 N N . GLU A 1 119 ? -4.411 7.078 18.157 1.00 87.75 119 GLU A N 1
ATOM 930 C CA . GLU A 1 119 ? -4.653 8.506 18.411 1.00 87.75 119 GLU A CA 1
ATOM 931 C C . GLU A 1 119 ? -3.393 9.233 18.913 1.00 87.75 119 GLU A C 1
ATOM 933 O O . GLU A 1 119 ? -3.031 10.265 18.350 1.00 87.75 119 GLU A O 1
ATOM 938 N N . LYS A 1 120 ? -2.657 8.647 19.866 1.00 89.62 120 LYS A N 1
ATOM 939 C CA . LYS A 1 120 ? -1.365 9.175 20.340 1.00 89.62 120 LYS A CA 1
ATOM 940 C C . LYS A 1 120 ? -0.289 9.192 19.256 1.00 89.62 120 LYS A C 1
ATOM 942 O O . LYS A 1 120 ? 0.358 10.215 19.061 1.00 89.62 120 LYS A O 1
ATOM 947 N N . GLY A 1 121 ? -0.155 8.092 18.510 1.00 91.19 121 GLY A N 1
ATOM 948 C CA . GLY A 1 121 ? 0.790 7.983 17.394 1.00 91.19 121 GLY A CA 1
ATOM 949 C C . GLY A 1 121 ? 0.597 9.095 16.363 1.00 91.19 121 GLY A C 1
ATOM 950 O O . GLY A 1 121 ? 1.543 9.760 15.948 1.00 91.19 121 GLY A O 1
ATOM 951 N N . PHE A 1 122 ? -0.657 9.354 15.995 1.00 90.62 122 PHE A N 1
ATOM 952 C CA . PHE A 1 122 ? -1.018 10.432 15.079 1.00 90.62 122 PHE A CA 1
ATOM 953 C C . PHE A 1 122 ? -0.981 11.830 15.713 1.00 90.62 122 PHE A C 1
ATOM 955 O O . PHE A 1 122 ? -0.895 12.805 14.973 1.00 90.62 122 PHE A O 1
ATOM 962 N N . ALA A 1 123 ? -0.984 11.959 17.042 1.00 90.69 123 ALA A N 1
ATOM 963 C CA . ALA A 1 123 ? -0.729 13.228 17.729 1.00 90.69 123 ALA A CA 1
ATOM 964 C C . ALA A 1 123 ? 0.771 13.590 17.795 1.00 90.69 123 ALA A C 1
ATOM 966 O O . ALA A 1 123 ? 1.104 14.694 18.215 1.00 90.69 123 ALA A O 1
ATOM 967 N N . GLY A 1 124 ? 1.667 12.688 17.375 1.00 88.44 124 GLY A N 1
ATOM 968 C CA . GLY A 1 124 ? 3.123 12.868 17.438 1.00 88.44 124 GLY A CA 1
ATOM 969 C C . GLY A 1 124 ? 3.796 12.192 18.637 1.00 88.44 124 GLY A C 1
ATOM 970 O O . GLY A 1 124 ? 5.017 12.268 18.762 1.00 88.44 124 GLY A O 1
ATOM 971 N N . ASP A 1 125 ? 3.026 11.508 19.484 1.00 89.88 125 ASP A N 1
ATOM 972 C CA . ASP A 1 125 ? 3.541 10.686 20.579 1.00 89.88 125 ASP A CA 1
ATOM 973 C C . ASP A 1 125 ? 3.871 9.259 20.109 1.00 89.88 125 ASP A C 1
ATOM 975 O O . ASP A 1 125 ? 3.624 8.861 18.969 1.00 89.88 125 ASP A O 1
ATOM 979 N N . LEU A 1 126 ? 4.424 8.444 21.009 1.00 89.12 126 LEU A N 1
ATOM 980 C CA . LEU A 1 126 ? 4.590 7.014 20.762 1.00 89.12 126 LEU A CA 1
ATOM 981 C C . LEU A 1 126 ? 3.230 6.310 20.671 1.00 89.12 126 LEU A C 1
ATOM 983 O O . LEU A 1 126 ? 2.313 6.574 21.457 1.00 89.12 126 LEU A O 1
ATOM 987 N N . CYS A 1 127 ? 3.128 5.359 19.737 1.00 89.31 127 CYS A N 1
ATOM 988 C CA . CYS A 1 127 ? 1.985 4.458 19.679 1.00 89.31 127 CYS A CA 1
ATOM 989 C C . CYS A 1 127 ? 1.834 3.708 21.002 1.00 89.31 127 CYS A C 1
ATOM 991 O O . CYS A 1 127 ? 2.811 3.298 21.631 1.00 89.31 127 CYS A O 1
ATOM 993 N N . ASN A 1 128 ? 0.584 3.522 21.413 1.00 87.00 128 ASN A N 1
ATOM 994 C CA . ASN A 1 128 ? 0.272 2.728 22.588 1.00 87.00 128 ASN A CA 1
ATOM 995 C C . ASN A 1 128 ? 0.481 1.228 22.309 1.00 87.00 128 ASN A C 1
ATOM 997 O O . ASN A 1 128 ? 0.871 0.828 21.212 1.00 87.00 128 ASN A O 1
ATOM 1001 N N . SER A 1 129 ? 0.184 0.388 23.293 1.00 90.38 129 SER A N 1
ATOM 1002 C CA . SER A 1 129 ? 0.182 -1.065 23.161 1.00 90.38 129 SER A CA 1
ATOM 1003 C C . SER A 1 129 ? -1.189 -1.658 23.489 1.00 90.38 129 SER A C 1
ATOM 1005 O O . SER A 1 129 ? -2.099 -0.973 23.963 1.00 90.38 129 SER A O 1
ATOM 1007 N N . TYR A 1 130 ? -1.341 -2.949 23.206 1.00 91.44 130 TYR A N 1
ATOM 1008 C CA . TYR A 1 130 ? -2.498 -3.734 23.622 1.00 91.44 130 TYR A CA 1
ATOM 1009 C C . TYR A 1 130 ? -2.249 -4.367 24.986 1.00 91.44 130 TYR A C 1
ATOM 1011 O O . TYR A 1 130 ? -1.151 -4.865 25.253 1.00 91.44 130 TYR A O 1
ATOM 1019 N N . PHE A 1 131 ? -3.292 -4.461 25.811 1.00 84.50 131 PHE A N 1
ATOM 1020 C CA . PHE A 1 131 ? -3.271 -5.418 26.913 1.00 84.50 131 PHE A CA 1
ATOM 1021 C C . PHE A 1 131 ? -3.498 -6.826 26.346 1.00 84.50 131 PHE A C 1
ATOM 1023 O O . PHE A 1 131 ? -4.628 -7.249 26.114 1.00 84.50 131 PHE A O 1
ATOM 1030 N N . ASN A 1 132 ? -2.404 -7.536 26.067 1.00 85.88 132 ASN A N 1
ATOM 1031 C CA . ASN A 1 132 ? -2.434 -8.826 25.380 1.00 85.88 132 ASN A CA 1
ATOM 1032 C C . ASN A 1 132 ? -1.555 -9.880 26.083 1.00 85.88 132 ASN A C 1
ATOM 1034 O O . ASN A 1 132 ? -0.544 -10.322 25.533 1.00 85.88 132 ASN A O 1
ATOM 1038 N N . PRO A 1 133 ? -1.924 -10.307 27.305 1.00 81.12 133 PRO A N 1
ATOM 1039 C CA . PRO A 1 133 ? -1.116 -11.232 28.107 1.00 81.12 133 PRO A CA 1
ATOM 1040 C C . PRO A 1 133 ? -0.986 -12.628 27.481 1.00 81.12 133 PRO A C 1
ATOM 1042 O O . PRO A 1 133 ? -0.068 -13.372 27.805 1.00 81.12 133 PRO A O 1
ATOM 1045 N N . THR A 1 134 ? -1.902 -12.984 26.579 1.00 82.31 134 THR A N 1
ATOM 1046 C CA . THR A 1 134 ? -1.901 -14.273 25.871 1.00 82.31 134 THR A CA 1
ATOM 1047 C C . THR A 1 134 ? -1.086 -14.243 24.578 1.00 82.31 134 THR A C 1
ATOM 1049 O O . THR A 1 134 ? -0.950 -15.276 23.930 1.00 82.31 134 THR A O 1
ATOM 1052 N N . GLY A 1 135 ? -0.554 -13.078 24.186 1.00 84.06 135 GLY A N 1
ATOM 1053 C CA . GLY A 1 135 ? 0.204 -12.921 22.945 1.00 84.06 135 GLY A CA 1
ATOM 1054 C C . GLY A 1 135 ? -0.618 -13.216 21.689 1.00 84.06 135 GLY A C 1
ATOM 1055 O O . GLY A 1 135 ? -0.057 -13.625 20.675 1.00 84.06 135 GLY A O 1
ATOM 1056 N N . LYS A 1 136 ? -1.947 -13.041 21.744 1.00 87.69 136 LYS A N 1
ATOM 1057 C CA . LYS A 1 136 ? -2.825 -13.242 20.585 1.00 87.69 136 LYS A CA 1
ATOM 1058 C C . LYS A 1 136 ? -2.387 -12.344 19.432 1.00 87.69 136 LYS A C 1
ATOM 1060 O O . LYS A 1 136 ? -1.970 -11.208 19.644 1.00 87.69 136 LYS A O 1
ATOM 1065 N N . ARG A 1 137 ? -2.509 -12.837 18.204 1.00 90.69 137 ARG A N 1
ATOM 1066 C CA . ARG A 1 137 ? -2.268 -12.015 17.017 1.00 90.69 137 ARG A CA 1
ATOM 1067 C C . ARG A 1 137 ? -3.228 -10.821 17.031 1.00 90.69 137 ARG A C 1
ATOM 1069 O O . ARG A 1 137 ? -4.409 -10.981 17.325 1.00 90.69 137 ARG A O 1
ATOM 1076 N N . ALA A 1 138 ? -2.693 -9.639 16.766 1.00 94.31 138 ALA A N 1
ATOM 1077 C CA . ALA A 1 138 ? -3.416 -8.377 16.759 1.00 94.31 138 ALA A CA 1
ATOM 1078 C C . ALA A 1 138 ? -2.800 -7.489 15.682 1.00 94.31 138 ALA A C 1
ATOM 1080 O O . ALA A 1 138 ? -1.589 -7.561 15.452 1.00 94.31 138 ALA A O 1
ATOM 1081 N N . PHE A 1 139 ? -3.617 -6.665 15.037 1.00 95.19 139 PHE A N 1
ATOM 1082 C CA . PHE A 1 139 ? -3.107 -5.641 14.138 1.00 95.19 139 PHE A CA 1
ATOM 1083 C C . PHE A 1 139 ? -2.164 -4.703 14.896 1.00 95.19 139 PHE A C 1
ATOM 1085 O O . PHE A 1 139 ? -2.426 -4.393 16.058 1.00 95.19 139 PHE A O 1
ATOM 1092 N N . PRO A 1 140 ? -1.075 -4.229 14.275 1.00 94.62 140 PRO A N 1
ATOM 1093 C CA . PRO A 1 140 ? -0.201 -3.255 14.906 1.00 94.62 140 PRO A CA 1
ATOM 1094 C C . PRO A 1 140 ? -0.937 -1.926 15.106 1.00 94.62 140 PRO A C 1
ATOM 1096 O O . PRO A 1 140 ? -1.722 -1.496 14.258 1.00 94.62 140 PRO A O 1
ATOM 1099 N N . LEU A 1 141 ? -0.640 -1.253 16.218 1.00 94.50 141 LEU A N 1
ATOM 1100 C CA . LEU A 1 141 ? -0.996 0.151 16.396 1.00 94.50 141 LEU A CA 1
ATOM 1101 C C . LEU A 1 141 ? -0.015 1.003 15.601 1.00 94.50 141 LEU A C 1
ATOM 1103 O O . LEU A 1 141 ? 1.195 0.878 15.784 1.00 94.50 141 LEU A O 1
ATOM 1107 N N . VAL A 1 142 ? -0.541 1.861 14.734 1.00 94.62 142 VAL A N 1
ATOM 1108 C CA . VAL A 1 142 ? 0.271 2.660 13.813 1.00 94.62 142 VAL A CA 1
ATOM 1109 C C . VAL A 1 142 ? 0.023 4.151 13.994 1.00 94.62 142 VAL A C 1
ATOM 1111 O O . VAL A 1 142 ? -1.110 4.596 14.187 1.00 94.62 142 VAL A O 1
ATOM 1114 N N . GLY A 1 143 ? 1.103 4.921 13.927 1.00 92.75 143 GLY A N 1
ATOM 1115 C CA . GLY A 1 143 ? 1.123 6.353 13.662 1.00 92.75 143 GLY A CA 1
ATOM 1116 C C . GLY A 1 143 ? 1.821 6.609 12.322 1.00 92.75 143 GLY A C 1
ATOM 1117 O O . GLY A 1 143 ? 2.241 5.650 11.668 1.00 92.75 143 GLY A O 1
ATOM 1118 N N . PRO A 1 144 ? 2.000 7.877 11.914 1.00 92.06 144 PRO A N 1
ATOM 1119 C CA . PRO A 1 144 ? 2.640 8.210 10.643 1.00 92.06 144 PRO A CA 1
ATOM 1120 C C . PRO A 1 144 ? 3.999 7.518 10.420 1.00 92.06 144 PRO A C 1
ATOM 1122 O O . PRO A 1 144 ? 4.196 6.966 9.340 1.00 92.06 144 PRO A O 1
ATOM 1125 N N . PRO A 1 145 ? 4.912 7.433 11.416 1.00 91.19 145 PRO A N 1
ATOM 1126 C CA . PRO A 1 145 ? 6.197 6.759 11.219 1.00 91.19 145 PRO A CA 1
ATOM 1127 C C . PRO A 1 145 ? 6.087 5.245 10.997 1.00 91.19 145 PRO A C 1
ATOM 1129 O O . PRO A 1 145 ? 6.957 4.675 10.354 1.00 91.19 145 PRO A O 1
ATOM 1132 N N . GLN A 1 146 ? 5.046 4.592 11.527 1.00 93.19 146 GLN A N 1
ATOM 1133 C CA . GLN A 1 146 ? 4.853 3.139 11.420 1.00 93.19 146 GLN A CA 1
ATOM 1134 C C . GLN A 1 146 ? 4.104 2.728 10.146 1.00 93.19 146 GLN A C 1
ATOM 1136 O O . GLN A 1 146 ? 3.992 1.538 9.864 1.00 93.19 146 GLN A O 1
ATOM 1141 N N . LEU A 1 147 ? 3.578 3.677 9.361 1.00 90.25 147 LEU A N 1
ATOM 1142 C CA . LEU A 1 147 ? 2.896 3.349 8.105 1.00 90.25 147 LEU A CA 1
ATOM 1143 C C . LEU A 1 147 ? 3.838 2.656 7.112 1.00 90.25 147 LEU A C 1
ATOM 1145 O O . LEU A 1 147 ? 3.409 1.745 6.414 1.00 90.25 147 LEU A O 1
ATOM 1149 N N . SER A 1 148 ? 5.121 3.030 7.089 1.00 88.38 148 SER A N 1
ATOM 1150 C CA . SER A 1 148 ? 6.130 2.388 6.236 1.00 88.38 148 SER A CA 1
ATOM 1151 C C . SER A 1 148 ? 6.492 0.963 6.657 1.00 88.38 148 SER A C 1
ATOM 1153 O O . SER A 1 148 ? 7.101 0.244 5.867 1.00 88.38 148 SER A O 1
ATOM 1155 N N . ASP A 1 149 ? 6.145 0.564 7.884 1.00 90.81 149 ASP A N 1
ATOM 1156 C CA . ASP A 1 149 ? 6.382 -0.792 8.389 1.00 90.81 149 ASP A CA 1
ATOM 1157 C C . ASP A 1 149 ? 5.282 -1.767 7.938 1.00 90.81 149 ASP A C 1
ATOM 1159 O O . ASP A 1 149 ? 5.450 -2.985 8.037 1.00 90.81 149 ASP A O 1
ATOM 1163 N N . LEU A 1 150 ? 4.153 -1.242 7.444 1.00 91.75 150 LEU A N 1
ATOM 1164 C CA . LEU A 1 150 ? 3.097 -2.045 6.849 1.00 91.75 150 LEU A CA 1
ATOM 1165 C C . LEU A 1 150 ? 3.492 -2.484 5.436 1.00 91.75 150 LEU A C 1
ATOM 1167 O O . LEU A 1 150 ? 4.062 -1.734 4.644 1.00 91.75 150 LEU A O 1
ATOM 1171 N N . GLU A 1 151 ? 3.141 -3.718 5.098 1.00 91.12 151 GLU A N 1
ATOM 1172 C CA . GLU A 1 151 ? 3.190 -4.197 3.725 1.00 91.12 151 GLU A CA 1
ATOM 1173 C C . GLU A 1 151 ? 2.153 -3.470 2.851 1.00 91.12 151 GLU A C 1
ATOM 1175 O O . GLU A 1 151 ? 1.135 -2.976 3.333 1.00 91.12 151 GLU A O 1
ATOM 1180 N N . ASP A 1 152 ? 2.377 -3.460 1.534 1.00 87.81 152 ASP A N 1
ATOM 1181 C CA . ASP A 1 152 ? 1.408 -2.915 0.581 1.00 87.81 152 ASP A CA 1
ATOM 1182 C C . ASP A 1 152 ? 0.081 -3.696 0.651 1.00 87.81 152 ASP A C 1
ATOM 1184 O O . ASP A 1 152 ? 0.064 -4.919 0.493 1.00 87.81 152 ASP A O 1
ATOM 1188 N N . GLY A 1 153 ? -1.033 -2.994 0.878 1.00 88.19 153 GLY A N 1
ATOM 1189 C CA . GLY A 1 153 ? -2.384 -3.568 0.910 1.00 88.19 153 GLY A CA 1
ATOM 1190 C C . GLY A 1 153 ? -2.914 -4.004 -0.456 1.00 88.19 153 GLY A C 1
ATOM 1191 O O . GLY A 1 153 ? -3.965 -4.646 -0.531 1.00 88.19 153 GLY A O 1
ATOM 1192 N N . TYR A 1 154 ? -2.191 -3.693 -1.531 1.00 88.00 154 TYR A N 1
ATOM 1193 C CA . TYR A 1 154 ? -2.480 -4.130 -2.887 1.00 88.00 154 TYR A CA 1
ATOM 1194 C C . TYR A 1 154 ? -1.456 -5.163 -3.365 1.00 88.00 154 TYR A C 1
ATOM 1196 O O . TYR A 1 154 ? -0.319 -5.270 -2.894 1.00 88.00 154 TYR A O 1
ATOM 1204 N N . GLU A 1 155 ? -1.872 -5.967 -4.333 1.00 89.19 155 GLU A N 1
ATOM 1205 C CA . GLU A 1 155 ? -0.977 -6.834 -5.083 1.00 89.19 155 GLU A CA 1
ATOM 1206 C C . GLU A 1 155 ? -1.194 -6.684 -6.586 1.00 89.19 155 GLU A C 1
ATOM 1208 O O . GLU A 1 155 ? -2.286 -6.379 -7.072 1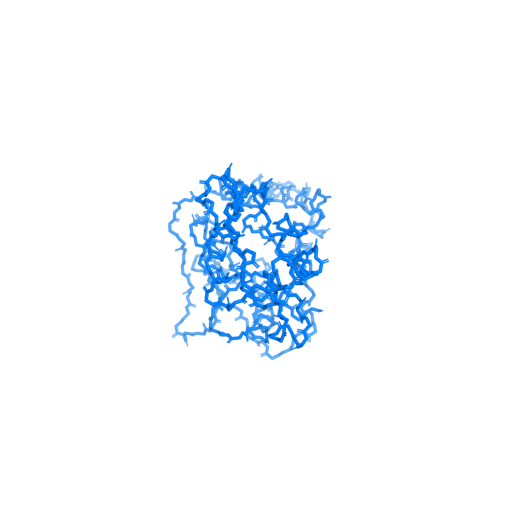.00 89.19 155 GLU A O 1
ATOM 1213 N N . TRP A 1 156 ? -0.113 -6.901 -7.331 1.00 92.75 156 TRP A N 1
ATOM 1214 C CA . TRP A 1 156 ? -0.135 -6.915 -8.786 1.00 92.75 156 TRP A CA 1
ATOM 1215 C C . TRP A 1 156 ? -0.738 -8.225 -9.286 1.00 92.75 156 TRP A C 1
ATOM 1217 O O . TRP A 1 156 ? -0.259 -9.308 -8.944 1.00 92.75 156 TRP A O 1
ATOM 1227 N N . VAL A 1 157 ? -1.751 -8.130 -10.144 1.00 92.88 157 VAL A N 1
ATOM 1228 C CA . VAL A 1 157 ? -2.367 -9.292 -10.786 1.00 92.88 157 VAL A CA 1
ATOM 1229 C C . VAL A 1 157 ? -1.553 -9.651 -12.021 1.00 92.88 157 VAL A C 1
ATOM 1231 O O . VAL A 1 157 ? -1.635 -9.008 -13.067 1.00 92.88 157 VAL A O 1
ATOM 1234 N N . LEU A 1 158 ? -0.733 -10.684 -11.875 1.00 92.56 158 LEU A N 1
ATOM 1235 C CA . LEU A 1 158 ? 0.162 -11.177 -12.912 1.00 92.56 158 LEU A CA 1
ATOM 1236 C C . LEU A 1 158 ? -0.363 -12.501 -13.496 1.00 92.56 158 LEU A C 1
ATOM 1238 O O . LEU A 1 158 ? -0.820 -13.357 -12.736 1.00 92.56 158 LEU A O 1
ATOM 1242 N N . PRO A 1 159 ? -0.257 -12.725 -14.820 1.00 91.94 159 PRO A N 1
ATOM 1243 C CA . PRO A 1 159 ? -0.500 -14.035 -15.424 1.00 91.94 159 PRO A CA 1
ATOM 1244 C C . PRO A 1 159 ? 0.340 -15.145 -14.774 1.00 91.94 159 PRO A C 1
ATOM 1246 O O . PRO A 1 159 ? 1.491 -14.918 -14.394 1.00 91.94 159 PRO A O 1
ATOM 1249 N N . SER A 1 160 ? -0.188 -16.368 -14.707 1.00 89.38 160 SER A N 1
ATOM 1250 C CA . SER A 1 160 ? 0.487 -17.524 -14.086 1.00 89.38 160 SER A CA 1
ATOM 1251 C C . SER A 1 160 ? 1.857 -17.842 -14.706 1.00 89.38 160 SER A C 1
ATOM 1253 O O . SER A 1 160 ? 2.779 -18.283 -14.019 1.00 89.38 160 SER A O 1
ATOM 1255 N N . ASN A 1 161 ? 2.032 -17.546 -15.994 1.00 91.06 161 ASN A N 1
ATOM 1256 C CA . ASN A 1 161 ? 3.278 -17.719 -16.739 1.00 91.06 161 ASN A CA 1
ATOM 1257 C C . ASN A 1 161 ? 4.192 -16.477 -16.735 1.00 91.06 161 ASN A C 1
ATOM 1259 O O . ASN A 1 161 ? 5.140 -16.424 -17.513 1.00 91.06 161 ASN A O 1
ATOM 1263 N N . SER A 1 162 ? 3.970 -15.489 -15.859 1.00 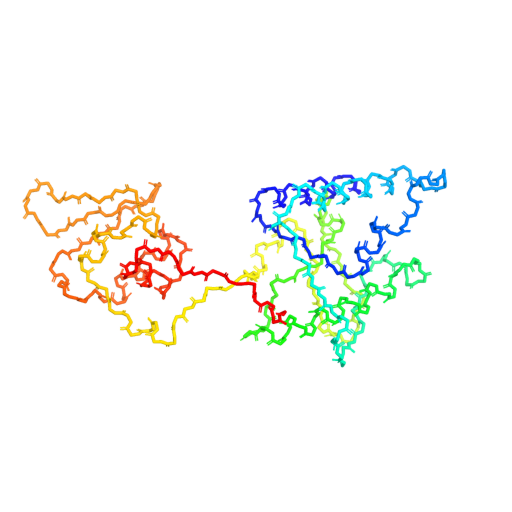89.56 162 SER A N 1
ATOM 1264 C CA . SER A 1 162 ? 4.760 -14.239 -15.847 1.00 89.56 162 SER A CA 1
ATOM 1265 C C . SER A 1 162 ? 6.262 -14.443 -15.633 1.00 89.56 162 SER A C 1
ATOM 1267 O O . SER A 1 162 ? 7.077 -13.645 -16.092 1.00 89.56 162 SER A O 1
ATOM 1269 N N . HIS A 1 163 ? 6.647 -15.534 -14.970 1.00 90.50 163 HIS A N 1
ATOM 1270 C CA . HIS A 1 163 ? 8.047 -15.920 -14.802 1.00 90.50 163 HIS A CA 1
ATOM 1271 C C . HIS A 1 163 ? 8.736 -16.237 -16.144 1.00 90.50 163 HIS A C 1
ATOM 1273 O O . HIS A 1 163 ? 9.930 -15.990 -16.280 1.00 90.50 163 HIS A O 1
ATOM 1279 N N . GLN A 1 164 ? 7.981 -16.683 -17.155 1.00 92.38 164 GLN A N 1
ATOM 1280 C CA . GLN A 1 164 ? 8.475 -17.062 -18.487 1.00 92.38 164 GLN A CA 1
ATOM 1281 C C . GLN A 1 164 ? 8.563 -15.886 -19.467 1.00 92.38 164 GLN A C 1
ATOM 1283 O O . GLN A 1 164 ? 8.995 -16.068 -20.601 1.00 92.38 164 GLN A O 1
ATOM 1288 N N . ILE A 1 165 ? 8.130 -14.682 -19.073 1.00 93.81 165 ILE A N 1
ATOM 1289 C CA . ILE A 1 165 ? 8.172 -13.518 -19.963 1.00 93.81 165 ILE A CA 1
ATOM 1290 C C . ILE A 1 165 ? 9.635 -13.186 -20.268 1.00 93.81 165 ILE A C 1
ATOM 1292 O O . ILE A 1 165 ? 10.367 -12.754 -19.388 1.00 93.81 165 ILE A O 1
ATOM 1296 N N . GLU A 1 166 ? 10.077 -13.339 -21.507 1.00 95.06 166 GLU A N 1
ATOM 1297 C CA . GLU A 1 166 ? 11.376 -12.810 -21.934 1.00 95.06 166 GLU A CA 1
ATOM 1298 C C . GLU A 1 166 ? 11.239 -11.334 -22.306 1.00 95.06 166 GLU A C 1
ATOM 1300 O O . GLU A 1 166 ? 10.153 -10.904 -22.692 1.00 95.06 166 GLU A O 1
ATOM 1305 N N . ILE A 1 167 ? 12.312 -10.552 -22.202 1.00 96.94 167 ILE A N 1
ATOM 1306 C CA . ILE A 1 167 ? 12.318 -9.130 -22.576 1.00 96.94 167 ILE A CA 1
ATOM 1307 C C . ILE A 1 167 ? 13.445 -8.890 -23.561 1.00 96.94 167 ILE A C 1
ATOM 1309 O O . ILE A 1 167 ? 14.588 -9.222 -23.275 1.00 96.94 167 ILE A O 1
ATOM 1313 N N . SER A 1 168 ? 13.130 -8.293 -24.703 1.00 96.62 168 SER A N 1
ATOM 1314 C CA . SER A 1 168 ? 14.109 -7.901 -25.715 1.00 96.62 168 SER A CA 1
ATOM 1315 C C . SER A 1 168 ? 14.479 -6.421 -25.606 1.00 96.62 168 SER A C 1
ATOM 1317 O O . SER A 1 168 ? 13.788 -5.628 -24.959 1.00 96.62 168 SER A O 1
ATOM 1319 N N . PHE A 1 169 ? 15.543 -6.020 -26.304 1.00 95.56 169 PHE A N 1
ATOM 1320 C CA . PHE A 1 169 ? 15.875 -4.603 -26.476 1.00 95.56 169 PHE A CA 1
ATOM 1321 C C . PHE A 1 169 ? 14.697 -3.794 -27.050 1.00 95.56 169 PHE A C 1
ATOM 1323 O O . PHE A 1 169 ? 14.428 -2.678 -26.599 1.00 95.56 169 PHE A O 1
ATOM 1330 N N . ASP A 1 170 ? 13.971 -4.358 -28.019 1.00 95.25 170 ASP A N 1
ATOM 1331 C CA . ASP A 1 170 ? 12.847 -3.681 -28.669 1.00 95.25 170 ASP A CA 1
ATOM 1332 C C . ASP A 1 170 ? 11.661 -3.475 -27.720 1.00 95.25 170 ASP A C 1
ATOM 1334 O O . ASP A 1 170 ? 11.024 -2.420 -27.773 1.00 95.25 170 ASP A O 1
ATOM 1338 N N . ASP A 1 171 ? 11.402 -4.429 -26.817 1.00 97.00 171 ASP A N 1
ATOM 1339 C CA . ASP A 1 171 ? 10.395 -4.282 -25.758 1.00 97.00 171 ASP A CA 1
ATOM 1340 C C . ASP A 1 171 ? 10.750 -3.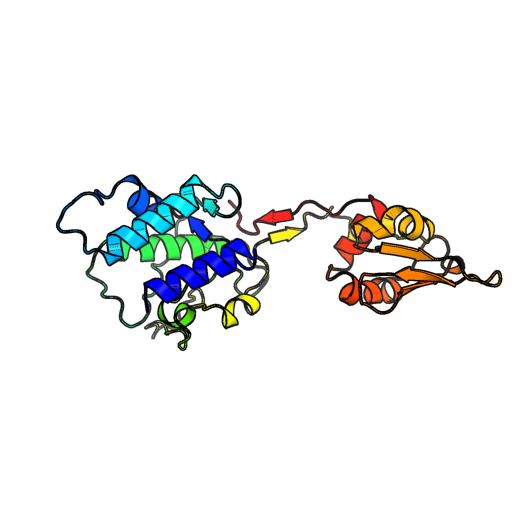084 -24.858 1.00 97.00 171 ASP A C 1
ATOM 1342 O O . ASP A 1 171 ? 9.917 -2.204 -24.628 1.00 97.00 171 ASP A O 1
ATOM 1346 N N . VAL A 1 172 ? 12.018 -2.972 -24.432 1.00 96.69 172 VAL A N 1
ATOM 1347 C CA . VAL A 1 172 ? 12.499 -1.817 -23.652 1.00 96.69 172 VAL A CA 1
ATOM 1348 C C . VAL A 1 172 ? 12.337 -0.521 -24.439 1.00 96.69 172 VAL A C 1
ATOM 1350 O O . VAL A 1 172 ? 11.742 0.436 -23.944 1.00 96.69 172 VAL A O 1
ATOM 1353 N N . LYS A 1 173 ? 12.844 -0.466 -25.672 1.00 95.38 173 LYS A N 1
ATOM 1354 C CA . LYS A 1 173 ? 12.796 0.738 -26.512 1.00 95.38 173 LYS A CA 1
ATOM 1355 C C . LYS A 1 173 ? 11.365 1.227 -26.731 1.00 95.38 173 LYS A C 1
ATOM 1357 O O . LYS A 1 173 ? 11.130 2.436 -26.753 1.00 95.38 173 LYS A O 1
ATOM 1362 N N . ARG A 1 174 ? 10.413 0.305 -26.888 1.00 96.44 174 ARG A N 1
ATOM 1363 C CA . ARG A 1 174 ? 9.000 0.627 -27.110 1.00 96.44 174 ARG A CA 1
ATOM 1364 C C . ARG A 1 174 ? 8.286 1.033 -25.821 1.00 96.44 174 ARG A C 1
ATOM 1366 O O . ARG A 1 174 ? 7.477 1.956 -25.856 1.00 96.44 174 ARG A O 1
ATOM 1373 N N . HIS A 1 175 ? 8.587 0.378 -24.701 1.00 98.06 175 HIS A N 1
ATOM 1374 C CA . HIS A 1 175 ? 7.763 0.443 -23.490 1.00 98.06 175 HIS A CA 1
ATOM 1375 C C . HIS A 1 175 ? 8.487 0.952 -22.235 1.00 98.06 175 HIS A C 1
ATOM 1377 O O . HIS A 1 175 ? 7.917 0.894 -21.150 1.00 98.06 175 HIS A O 1
ATOM 1383 N N . PHE A 1 176 ? 9.690 1.529 -22.340 1.00 96.75 176 PHE A N 1
ATOM 1384 C CA . PHE A 1 176 ? 10.415 2.086 -21.182 1.00 96.75 176 PHE A CA 1
ATOM 1385 C C . PHE A 1 176 ? 9.584 3.088 -20.358 1.00 96.75 176 PHE A C 1
ATOM 1387 O O . PHE A 1 176 ? 9.776 3.209 -19.150 1.00 96.75 176 PHE A O 1
ATOM 1394 N N . LYS A 1 177 ? 8.633 3.790 -20.987 1.00 97.25 177 LYS A N 1
ATOM 1395 C CA . LYS A 1 177 ? 7.720 4.713 -20.298 1.00 97.25 177 LYS A CA 1
ATOM 1396 C C . LYS A 1 177 ? 6.735 4.009 -19.363 1.00 97.25 177 LYS A C 1
ATOM 1398 O O . LYS A 1 177 ? 6.350 4.595 -18.359 1.00 97.25 177 LYS A O 1
ATOM 1403 N N . ALA A 1 178 ? 6.357 2.762 -19.654 1.00 96.75 178 ALA A N 1
ATOM 1404 C CA . ALA A 1 178 ? 5.422 1.983 -18.837 1.00 96.75 178 ALA A CA 1
ATOM 1405 C C . ALA A 1 178 ? 5.978 1.671 -17.439 1.00 96.75 178 ALA A C 1
ATOM 1407 O O . ALA A 1 178 ? 5.213 1.470 -16.502 1.00 96.75 178 ALA A O 1
ATOM 1408 N N . ILE A 1 179 ? 7.306 1.675 -17.297 1.00 96.25 179 ILE A N 1
ATOM 1409 C CA . ILE A 1 179 ? 8.016 1.503 -16.024 1.00 96.25 179 ILE A CA 1
ATOM 1410 C C . ILE A 1 179 ? 8.567 2.834 -15.479 1.00 96.25 179 ILE A C 1
ATOM 1412 O O . ILE A 1 179 ? 9.489 2.835 -14.673 1.00 96.25 179 ILE A O 1
ATOM 1416 N N . GLY A 1 180 ? 8.055 3.981 -15.940 1.00 95.06 180 GLY A N 1
ATOM 1417 C CA . GLY A 1 180 ? 8.453 5.303 -15.436 1.00 95.06 180 GLY A CA 1
ATOM 1418 C C . GLY A 1 180 ? 9.707 5.909 -16.076 1.00 95.06 180 GLY A C 1
ATOM 1419 O O . GLY A 1 180 ? 10.197 6.941 -15.616 1.00 95.06 180 GLY A O 1
ATOM 1420 N N . GLY A 1 181 ? 10.241 5.317 -17.146 1.00 96.38 181 GLY A N 1
ATOM 1421 C CA . GLY A 1 181 ? 11.344 5.919 -17.887 1.00 96.38 181 GLY A CA 1
ATOM 1422 C C . GLY A 1 181 ? 10.901 7.185 -18.637 1.00 96.38 181 GLY A C 1
ATOM 1423 O O . GLY A 1 181 ? 9.847 7.224 -19.268 1.00 96.38 181 GLY A O 1
ATOM 1424 N N . VAL A 1 182 ? 11.722 8.234 -18.596 1.00 96.62 182 VAL A N 1
ATOM 1425 C CA . VAL A 1 182 ? 11.393 9.562 -19.149 1.00 96.62 182 VAL A CA 1
ATOM 1426 C C . VAL A 1 182 ? 12.030 9.816 -20.512 1.00 96.62 182 VAL A C 1
ATOM 1428 O O . VAL A 1 182 ? 11.461 10.517 -21.348 1.00 96.62 182 VAL A O 1
ATOM 1431 N N . ARG A 1 183 ? 13.198 9.218 -20.774 1.00 95.94 183 ARG A N 1
ATOM 1432 C CA . ARG A 1 183 ? 13.930 9.394 -22.035 1.00 95.94 183 ARG A CA 1
ATOM 1433 C C . ARG A 1 183 ? 14.709 8.139 -22.405 1.00 95.94 183 ARG A C 1
ATOM 1435 O O . ARG A 1 183 ? 15.354 7.545 -21.549 1.00 95.94 183 ARG A O 1
ATOM 1442 N N . PHE A 1 184 ? 14.705 7.811 -23.694 1.00 96.06 184 PHE A N 1
ATOM 1443 C CA . PHE A 1 184 ? 15.527 6.766 -24.296 1.00 96.06 184 PHE A CA 1
ATOM 1444 C C . PHE A 1 184 ? 16.535 7.427 -25.243 1.00 96.06 184 PHE A C 1
ATOM 1446 O O . PHE A 1 184 ? 16.156 7.964 -26.282 1.00 96.06 184 PHE A O 1
ATOM 1453 N N . GLU A 1 185 ? 17.802 7.480 -24.843 1.00 95.25 185 GLU A N 1
ATOM 1454 C CA . GLU A 1 185 ? 18.859 8.226 -25.530 1.00 95.25 185 GLU A CA 1
ATOM 1455 C C . GLU A 1 185 ? 19.772 7.273 -26.320 1.00 95.25 185 GLU A C 1
ATOM 1457 O O . GLU A 1 185 ? 20.319 6.333 -25.733 1.00 95.25 185 GLU A O 1
ATOM 1462 N N . PRO A 1 186 ? 19.966 7.502 -27.632 1.00 93.31 186 PRO A N 1
ATOM 1463 C CA . PRO A 1 186 ? 20.924 6.749 -28.428 1.00 93.31 186 PRO A CA 1
ATOM 1464 C C . PRO A 1 186 ? 22.379 7.133 -28.110 1.00 93.31 186 PRO A C 1
ATOM 1466 O O . PRO A 1 186 ? 22.653 8.254 -27.673 1.00 93.31 186 PRO A O 1
ATOM 1469 N N . PRO A 1 187 ? 23.342 6.233 -28.362 1.00 91.69 187 PRO A N 1
ATOM 1470 C CA . PRO A 1 187 ? 24.760 6.535 -28.203 1.00 91.69 187 PRO A CA 1
ATOM 1471 C C . PRO A 1 187 ? 25.222 7.606 -29.201 1.00 91.69 187 PRO A C 1
ATOM 1473 O O . PRO A 1 187 ? 24.851 7.590 -30.372 1.00 91.69 187 PRO A O 1
ATOM 1476 N N . ARG A 1 188 ? 26.081 8.527 -28.746 1.00 85.69 188 ARG A N 1
ATOM 1477 C CA . ARG A 1 188 ? 26.518 9.698 -29.535 1.00 85.69 188 ARG A CA 1
ATOM 1478 C C . ARG A 1 188 ? 27.439 9.368 -30.715 1.00 85.69 188 ARG A C 1
ATOM 1480 O O . ARG A 1 188 ? 27.501 10.144 -31.657 1.00 85.69 188 ARG A O 1
ATOM 1487 N N . SER A 1 189 ? 28.159 8.251 -30.658 1.00 82.69 189 SER A N 1
ATOM 1488 C CA . SER A 1 189 ? 29.235 7.908 -31.601 1.00 82.69 189 SER A CA 1
ATOM 1489 C C . SER A 1 189 ? 29.061 6.521 -32.235 1.00 82.69 189 SER A C 1
ATOM 1491 O O . SER A 1 189 ? 30.034 5.806 -32.441 1.00 82.69 189 SER A O 1
ATOM 1493 N N . GLY A 1 190 ? 27.818 6.119 -32.528 1.00 78.00 190 GLY A N 1
ATOM 1494 C CA . GLY A 1 190 ? 27.539 4.850 -33.221 1.00 78.00 190 GLY A CA 1
ATOM 1495 C C . GLY A 1 190 ? 27.778 3.589 -32.381 1.00 78.00 190 GLY A C 1
ATOM 1496 O O . GLY A 1 190 ? 27.961 2.511 -32.935 1.00 78.00 190 GLY A O 1
ATOM 1497 N N . GLY A 1 191 ? 27.797 3.719 -31.049 1.00 85.56 191 GLY A N 1
ATOM 1498 C CA . GLY A 1 191 ? 27.896 2.582 -30.130 1.00 85.56 191 GLY A CA 1
ATOM 1499 C C . GLY A 1 191 ? 26.604 1.762 -30.038 1.00 85.56 191 GLY A C 1
ATOM 1500 O O . GLY A 1 191 ? 25.614 2.040 -30.711 1.00 85.56 191 GLY A O 1
ATOM 1501 N N . THR A 1 192 ? 26.597 0.773 -29.148 1.00 88.88 192 THR A N 1
ATOM 1502 C CA . THR A 1 192 ? 25.460 -0.144 -28.946 1.00 88.88 192 THR A CA 1
ATOM 1503 C C . THR A 1 192 ? 24.699 0.102 -27.641 1.00 88.88 192 THR A C 1
ATOM 1505 O O . THR A 1 192 ? 23.600 -0.412 -27.449 1.00 88.88 192 THR A O 1
ATOM 1508 N N . HIS A 1 193 ? 25.249 0.949 -26.767 1.00 92.38 193 HIS A N 1
ATOM 1509 C CA . HIS A 1 193 ? 24.710 1.268 -25.448 1.00 92.38 193 HIS A CA 1
ATOM 1510 C C . HIS A 1 193 ? 23.783 2.488 -25.479 1.00 92.38 193 HIS A C 1
ATOM 1512 O O . HIS A 1 193 ? 24.229 3.639 -25.510 1.00 92.38 193 HIS A O 1
ATOM 1518 N N . PHE A 1 194 ? 22.483 2.233 -25.420 1.00 95.06 194 PHE A N 1
ATOM 1519 C CA . PHE A 1 194 ? 21.452 3.241 -25.210 1.00 95.06 194 PHE A CA 1
ATOM 1520 C C . PHE A 1 194 ? 21.326 3.560 -23.721 1.00 95.06 194 PHE A C 1
ATOM 1522 O O . PHE A 1 194 ? 21.693 2.756 -22.864 1.00 95.06 194 PHE A O 1
ATOM 1529 N N . LYS A 1 195 ? 20.796 4.739 -23.394 1.00 96.06 195 LYS A N 1
ATOM 1530 C CA . LYS A 1 195 ? 20.535 5.139 -22.006 1.00 96.06 195 LYS A CA 1
ATOM 1531 C C . LYS A 1 195 ? 19.051 5.356 -21.777 1.00 96.06 195 LYS A C 1
ATOM 1533 O O . LYS A 1 195 ? 18.431 6.176 -22.452 1.00 96.06 195 LYS A O 1
ATOM 1538 N N . VAL A 1 196 ? 18.502 4.671 -20.783 1.00 97.00 196 VAL A N 1
ATOM 1539 C CA . VAL A 1 196 ? 17.150 4.903 -20.278 1.00 97.00 196 VAL A CA 1
ATOM 1540 C C . VAL A 1 196 ? 17.250 5.782 -19.040 1.00 97.00 196 VAL A C 1
ATOM 1542 O O . VAL A 1 196 ? 17.893 5.424 -18.057 1.00 97.00 196 VAL A O 1
ATOM 1545 N N . HIS A 1 197 ? 16.647 6.960 -19.096 1.00 96.56 197 HIS A N 1
ATOM 1546 C CA . HIS A 1 197 ? 16.640 7.918 -17.994 1.00 96.56 197 HIS A CA 1
ATOM 1547 C C . HIS A 1 197 ? 15.374 7.730 -17.162 1.00 96.56 197 HIS A C 1
ATOM 1549 O O . HIS A 1 197 ? 14.289 7.600 -17.729 1.00 96.56 197 HIS A O 1
ATOM 1555 N N . PHE A 1 198 ? 15.510 7.780 -15.839 1.00 94.12 198 PHE A N 1
ATOM 1556 C CA . PHE A 1 198 ? 14.416 7.713 -14.868 1.00 94.12 198 PHE A CA 1
ATOM 1557 C C . PHE A 1 198 ? 14.542 8.931 -13.953 1.00 94.12 198 PHE A C 1
ATOM 1559 O O . PHE A 1 198 ? 15.480 8.980 -13.169 1.00 94.12 198 PHE A O 1
ATOM 1566 N N . GLY A 1 199 ? 13.660 9.930 -14.087 1.00 88.19 199 GLY A N 1
ATOM 1567 C CA . GLY A 1 199 ? 13.640 11.132 -13.234 1.00 88.19 199 GLY A CA 1
ATOM 1568 C C . GLY A 1 199 ? 15.027 11.666 -12.831 1.00 88.19 199 GLY A C 1
ATOM 1569 O O . GLY A 1 199 ? 15.859 11.955 -13.689 1.00 88.19 199 GLY A O 1
ATOM 1570 N N . ASN A 1 200 ? 15.270 11.750 -11.518 1.00 85.12 200 ASN A N 1
ATOM 1571 C CA . ASN A 1 200 ? 16.537 12.190 -10.916 1.00 85.12 200 ASN A CA 1
ATOM 1572 C C . ASN A 1 200 ? 17.514 11.033 -10.607 1.00 85.12 200 ASN A C 1
ATOM 1574 O O . ASN A 1 200 ? 18.447 11.198 -9.823 1.00 85.12 200 ASN A O 1
ATOM 1578 N N . CYS A 1 201 ? 17.305 9.850 -11.185 1.00 89.44 201 CYS A N 1
ATOM 1579 C CA . CYS A 1 201 ? 18.156 8.681 -10.986 1.00 89.44 201 CYS A CA 1
ATOM 1580 C C . CYS A 1 201 ? 19.272 8.606 -12.038 1.00 89.44 201 CYS A C 1
ATOM 1582 O O . CYS A 1 201 ? 19.211 9.210 -13.112 1.00 89.44 201 CYS A O 1
ATOM 1584 N N . ARG A 1 202 ? 20.303 7.799 -11.751 1.00 90.75 202 ARG A N 1
ATOM 1585 C CA . ARG A 1 202 ? 21.330 7.462 -12.744 1.00 90.75 202 ARG A CA 1
ATOM 1586 C C . ARG A 1 202 ? 20.667 6.780 -13.955 1.00 90.75 202 ARG A C 1
ATOM 1588 O O . ARG A 1 202 ? 19.846 5.886 -13.755 1.00 90.75 202 ARG A O 1
ATOM 1595 N N . PRO A 1 203 ? 21.047 7.131 -15.198 1.00 94.50 203 PRO A N 1
ATOM 1596 C CA . PRO A 1 203 ? 20.537 6.439 -16.373 1.00 94.50 203 PRO A CA 1
ATOM 1597 C C . PRO A 1 203 ? 20.953 4.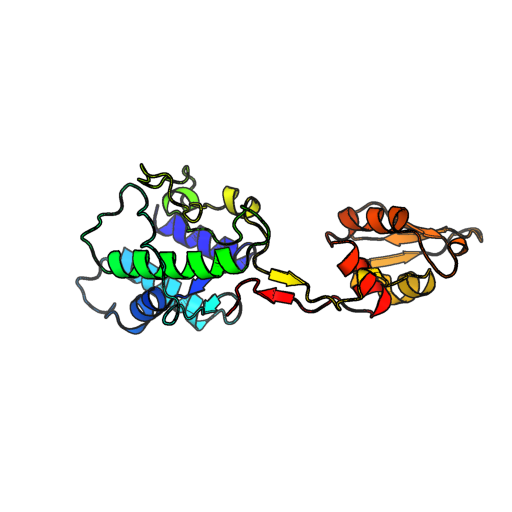967 -16.375 1.00 94.50 203 PRO A C 1
ATOM 1599 O O . PRO A 1 203 ? 22.114 4.645 -16.107 1.00 94.50 203 PRO A O 1
ATOM 1602 N N . TRP A 1 204 ? 20.016 4.097 -16.731 1.00 96.62 204 TRP A N 1
ATOM 1603 C CA . TRP A 1 204 ? 20.267 2.682 -16.956 1.00 96.62 204 TRP A CA 1
ATOM 1604 C C . TRP A 1 204 ? 20.785 2.453 -18.374 1.00 96.62 204 TRP A C 1
ATOM 1606 O O . TRP A 1 204 ? 20.302 3.078 -19.322 1.00 96.62 204 TRP A O 1
ATOM 1616 N N . THR A 1 205 ? 21.767 1.572 -18.534 1.00 94.88 205 THR A N 1
ATOM 1617 C CA . THR A 1 205 ? 22.316 1.246 -19.855 1.00 94.88 205 THR A CA 1
ATOM 1618 C C . THR A 1 205 ? 21.492 0.127 -20.474 1.00 94.88 205 THR A C 1
ATOM 1620 O O . THR A 1 205 ? 21.261 -0.873 -19.815 1.00 94.88 205 THR A O 1
ATOM 1623 N N . CYS A 1 206 ? 21.076 0.276 -21.730 1.00 93.81 206 CYS A N 1
ATOM 1624 C CA . CYS A 1 206 ? 20.383 -0.750 -22.504 1.00 93.81 206 CYS A CA 1
ATOM 1625 C C . CYS A 1 206 ? 21.192 -1.061 -23.768 1.00 93.81 206 CYS A C 1
ATOM 1627 O O . CYS A 1 206 ? 21.348 -0.189 -24.623 1.00 93.81 206 CYS A O 1
ATOM 1629 N N . ASP A 1 207 ? 21.744 -2.268 -23.883 1.00 92.31 207 ASP A N 1
ATOM 1630 C CA . ASP A 1 207 ? 22.567 -2.657 -25.033 1.00 92.31 207 ASP A CA 1
ATOM 1631 C C . ASP A 1 207 ? 21.730 -3.368 -26.104 1.00 92.31 207 ASP A C 1
ATOM 1633 O O . ASP A 1 207 ? 21.041 -4.350 -25.823 1.00 92.31 207 ASP A O 1
ATOM 1637 N N . ILE A 1 208 ? 21.821 -2.905 -27.352 1.00 91.38 208 ILE A N 1
ATOM 1638 C CA . ILE A 1 208 ? 21.168 -3.560 -28.497 1.00 91.38 208 ILE A CA 1
ATOM 1639 C C . ILE A 1 208 ? 21.724 -4.970 -28.761 1.00 91.38 208 ILE A C 1
ATOM 1641 O O . ILE A 1 208 ? 21.015 -5.822 -29.296 1.00 91.38 208 ILE A O 1
ATOM 1645 N N . ASN A 1 209 ? 22.957 -5.256 -28.329 1.00 90.25 209 ASN A N 1
ATOM 1646 C CA . ASN A 1 209 ? 23.601 -6.562 -28.497 1.00 90.25 209 ASN A CA 1
ATOM 1647 C C . ASN A 1 209 ? 23.062 -7.641 -27.551 1.00 90.25 209 ASN A C 1
ATOM 1649 O O . ASN A 1 209 ? 23.353 -8.817 -27.755 1.00 90.25 209 ASN A O 1
ATOM 1653 N N . TRP A 1 210 ? 22.258 -7.285 -26.543 1.00 86.88 210 TRP A N 1
ATOM 1654 C CA . TRP A 1 210 ? 21.568 -8.280 -25.711 1.00 86.88 210 TRP A CA 1
ATOM 1655 C C . TRP A 1 210 ? 20.537 -9.097 -26.506 1.00 86.88 210 TRP A C 1
ATOM 1657 O O . TRP A 1 210 ? 20.093 -10.153 -26.059 1.00 86.88 210 TRP A O 1
ATOM 1667 N N . GLY A 1 211 ? 20.193 -8.657 -27.719 1.00 75.31 211 GLY A N 1
ATOM 1668 C CA . GLY A 1 211 ? 19.417 -9.445 -28.665 1.00 75.31 211 GLY A CA 1
ATOM 1669 C C . GLY A 1 211 ? 17.974 -9.662 -28.209 1.00 75.31 211 GLY A C 1
ATOM 1670 O O . GLY A 1 211 ? 17.277 -8.726 -27.811 1.00 75.31 211 GLY A O 1
ATOM 1671 N N . ARG A 1 212 ? 17.499 -10.909 -28.332 1.00 82.81 212 ARG A N 1
ATOM 1672 C CA . ARG A 1 212 ? 16.085 -11.266 -28.117 1.00 82.81 212 ARG A CA 1
ATOM 1673 C C . ARG A 1 212 ? 15.702 -11.452 -26.647 1.00 82.81 212 ARG A C 1
ATOM 1675 O O . ARG A 1 212 ? 14.512 -11.408 -26.356 1.00 82.81 212 ARG A O 1
ATOM 1682 N N . SER A 1 213 ? 16.674 -11.641 -25.752 1.00 91.25 213 SER A N 1
ATOM 1683 C CA . SER A 1 213 ? 16.417 -11.904 -24.334 1.00 91.25 213 SER A CA 1
ATOM 1684 C C . SER A 1 213 ? 17.484 -11.249 -23.454 1.00 91.25 213 SER A C 1
ATOM 1686 O O . SER A 1 213 ? 18.660 -11.607 -23.494 1.00 91.25 213 SER A O 1
ATOM 1688 N N . ILE A 1 214 ? 17.064 -10.262 -22.666 1.00 93.94 214 ILE A N 1
ATOM 1689 C CA . ILE A 1 214 ? 17.866 -9.576 -21.656 1.00 93.94 214 ILE A CA 1
ATOM 1690 C C . ILE A 1 214 ? 17.821 -10.413 -20.376 1.00 93.94 214 ILE A C 1
ATOM 1692 O O . ILE A 1 214 ? 16.746 -10.705 -19.850 1.00 93.94 214 ILE A O 1
ATOM 1696 N N . GLY A 1 215 ? 18.993 -10.780 -19.854 1.00 93.38 215 GLY A N 1
ATOM 1697 C CA . GLY A 1 215 ? 19.096 -11.586 -18.638 1.00 93.38 215 GLY A CA 1
ATOM 1698 C C . GLY A 1 215 ? 18.491 -10.900 -17.407 1.00 93.38 215 GLY A C 1
ATOM 1699 O O . GLY A 1 215 ? 18.605 -9.687 -17.227 1.00 93.38 215 GLY A O 1
ATOM 1700 N N . GLU A 1 216 ? 17.895 -11.685 -16.506 1.00 94.56 216 GLU A N 1
ATOM 1701 C CA . GLU A 1 216 ? 17.222 -11.150 -15.313 1.00 94.56 216 GLU A CA 1
ATOM 1702 C C . GLU A 1 216 ? 18.154 -10.367 -14.382 1.00 94.56 216 GLU A C 1
ATOM 1704 O O . GLU A 1 216 ? 17.714 -9.410 -13.754 1.00 94.56 216 GLU A O 1
ATOM 1709 N N . ASN A 1 217 ? 19.445 -10.710 -14.319 1.00 94.06 217 ASN A N 1
ATOM 1710 C CA . ASN A 1 217 ? 20.434 -9.955 -13.538 1.00 94.06 217 ASN A CA 1
ATOM 1711 C C . ASN A 1 217 ? 20.505 -8.486 -13.975 1.00 94.06 217 ASN A C 1
ATOM 1713 O O . ASN A 1 217 ? 20.560 -7.594 -13.137 1.00 94.06 217 ASN A O 1
ATOM 1717 N N . VAL A 1 218 ? 20.430 -8.251 -15.285 1.00 94.81 218 VAL A N 1
ATOM 1718 C CA . VAL A 1 218 ? 20.476 -6.919 -15.894 1.00 94.81 218 VAL A CA 1
ATOM 1719 C C . VAL A 1 218 ? 19.149 -6.187 -15.681 1.00 94.81 218 VAL A C 1
ATOM 1721 O O . VAL A 1 218 ? 19.134 -5.018 -15.309 1.00 94.81 218 VAL A O 1
ATOM 1724 N N . LEU A 1 219 ? 18.015 -6.883 -15.827 1.00 95.94 219 LEU A N 1
ATOM 1725 C CA . LEU A 1 219 ? 16.694 -6.308 -15.539 1.00 95.94 219 LEU A CA 1
ATOM 1726 C C . LEU A 1 219 ? 16.492 -5.988 -14.049 1.00 95.94 219 LEU A C 1
ATOM 1728 O O . LEU A 1 219 ? 15.771 -5.050 -13.721 1.00 95.94 219 LEU A O 1
ATOM 1732 N N . ASN A 1 220 ? 17.124 -6.727 -13.134 1.00 96.12 220 ASN A N 1
ATOM 1733 C CA . ASN A 1 220 ? 17.044 -6.460 -11.695 1.00 96.12 220 ASN A CA 1
ATOM 1734 C C . ASN A 1 220 ? 17.620 -5.088 -11.314 1.00 96.12 220 ASN A C 1
ATOM 1736 O O . ASN A 1 220 ? 17.164 -4.499 -10.332 1.00 96.12 220 ASN A O 1
ATOM 1740 N N . GLU A 1 221 ? 18.548 -4.541 -12.103 1.00 95.81 221 GLU A N 1
ATOM 1741 C CA . GLU A 1 221 ? 19.075 -3.182 -11.916 1.00 95.81 221 GLU A CA 1
ATOM 1742 C C . GLU A 1 221 ? 17.991 -2.101 -12.065 1.00 95.81 221 GLU A C 1
ATOM 1744 O O . GLU A 1 221 ? 18.130 -1.009 -11.516 1.00 95.81 221 GLU A O 1
ATOM 1749 N N . LEU A 1 222 ? 16.888 -2.401 -12.763 1.00 95.75 222 LEU A N 1
ATOM 1750 C CA . LEU A 1 222 ? 15.767 -1.477 -12.934 1.00 95.75 222 LEU A CA 1
ATOM 1751 C C . LEU A 1 222 ? 14.912 -1.341 -11.670 1.00 95.75 222 LEU A C 1
ATOM 1753 O O . LEU A 1 222 ? 14.293 -0.294 -11.488 1.00 95.75 222 LEU A O 1
ATOM 1757 N N . LYS A 1 223 ? 14.883 -2.345 -10.780 1.00 94.94 223 LYS A N 1
ATOM 1758 C CA . LYS A 1 223 ? 14.051 -2.332 -9.559 1.00 94.94 223 LYS A CA 1
ATOM 1759 C C . LYS A 1 223 ? 14.217 -1.051 -8.728 1.00 94.94 223 LYS A C 1
ATOM 1761 O O . LYS A 1 223 ? 13.206 -0.399 -8.482 1.00 94.94 223 LYS A O 1
ATOM 1766 N N . PRO A 1 224 ? 15.438 -0.635 -8.331 1.00 92.31 224 PRO A N 1
ATOM 1767 C CA . PRO A 1 224 ? 15.622 0.607 -7.576 1.00 92.31 224 PRO A CA 1
ATOM 1768 C C . PRO A 1 224 ? 15.359 1.882 -8.394 1.00 92.31 224 PRO A C 1
ATOM 1770 O O . PRO A 1 224 ? 15.162 2.938 -7.804 1.00 92.31 224 PRO A O 1
ATOM 1773 N N . LEU A 1 225 ? 15.361 1.815 -9.731 1.00 93.94 225 LEU A N 1
ATOM 1774 C CA . LEU A 1 225 ? 15.155 2.981 -10.602 1.00 93.94 225 LEU A CA 1
ATOM 1775 C C . LEU A 1 225 ? 13.674 3.289 -10.845 1.00 93.94 225 LEU A C 1
ATOM 1777 O O . LEU A 1 225 ? 13.317 4.447 -11.040 1.00 93.94 225 LEU A O 1
ATOM 1781 N N . CYS A 1 226 ? 12.822 2.261 -10.846 1.00 91.94 226 CYS A N 1
ATOM 1782 C CA . CYS A 1 226 ? 11.381 2.400 -11.074 1.00 91.94 226 CYS A CA 1
ATOM 1783 C C . CYS A 1 226 ? 10.511 2.039 -9.864 1.00 91.94 226 CYS A C 1
ATOM 1785 O O . CYS A 1 226 ? 9.303 2.236 -9.921 1.00 91.94 226 CYS A O 1
ATOM 1787 N N . ASN A 1 227 ? 11.104 1.533 -8.778 1.00 90.62 227 ASN A N 1
ATOM 1788 C CA . ASN A 1 227 ? 10.402 1.053 -7.586 1.00 90.62 227 ASN A CA 1
ATOM 1789 C C . ASN A 1 227 ? 9.338 -0.023 -7.892 1.00 90.62 227 ASN A C 1
ATOM 1791 O O . ASN A 1 227 ? 8.249 -0.027 -7.322 1.00 90.62 227 ASN A O 1
ATOM 1795 N N . LEU A 1 228 ? 9.645 -0.937 -8.821 1.00 93.56 228 LEU A N 1
ATOM 1796 C CA . LEU A 1 228 ? 8.756 -2.031 -9.225 1.00 93.56 228 LEU A CA 1
ATOM 1797 C C . LEU A 1 228 ? 9.428 -3.403 -9.036 1.00 93.56 228 LEU A C 1
ATOM 1799 O O . LEU A 1 228 ? 10.636 -3.538 -9.246 1.00 93.56 228 LEU A O 1
ATOM 1803 N N . PRO A 1 229 ? 8.668 -4.459 -8.691 1.00 93.94 229 PRO A N 1
ATOM 1804 C CA . PRO A 1 229 ? 9.169 -5.833 -8.705 1.00 93.94 229 PRO A CA 1
ATOM 1805 C C . PRO A 1 229 ? 9.550 -6.306 -10.117 1.00 93.94 229 PRO A C 1
ATOM 1807 O O . PRO A 1 229 ? 8.922 -5.919 -11.100 1.00 93.94 229 PRO A O 1
ATOM 1810 N N . LEU A 1 230 ? 10.513 -7.231 -10.228 1.00 96.38 230 LEU A N 1
ATOM 1811 C CA . LEU A 1 230 ? 11.013 -7.721 -11.523 1.00 96.38 230 LEU A CA 1
ATOM 1812 C C . LEU A 1 230 ? 9.903 -8.264 -12.437 1.00 96.38 230 LEU A C 1
ATOM 1814 O O . LEU A 1 230 ? 9.868 -7.935 -13.618 1.00 96.38 230 LEU A O 1
ATOM 1818 N N . LEU A 1 231 ? 8.976 -9.069 -11.911 1.00 96.50 231 LEU A N 1
ATOM 1819 C CA . LEU A 1 231 ? 7.890 -9.628 -12.727 1.00 96.50 231 LEU A CA 1
ATOM 1820 C C . LEU A 1 231 ? 6.940 -8.546 -13.264 1.00 96.50 231 LEU A C 1
ATOM 1822 O O . LEU A 1 231 ? 6.443 -8.669 -14.381 1.00 96.50 231 LEU A O 1
ATOM 1826 N N . VAL A 1 232 ? 6.741 -7.466 -12.506 1.00 97.06 232 VAL A N 1
ATOM 1827 C CA . VAL A 1 232 ? 5.947 -6.302 -12.925 1.00 97.06 232 VAL A CA 1
ATOM 1828 C C . VAL A 1 232 ? 6.680 -5.525 -14.015 1.00 97.06 232 VAL A C 1
ATOM 1830 O O . VAL A 1 232 ? 6.069 -5.162 -15.016 1.00 97.06 232 VAL A O 1
ATOM 1833 N N . ILE A 1 233 ? 7.998 -5.346 -13.871 1.00 97.62 233 ILE A N 1
ATOM 1834 C CA . ILE A 1 233 ? 8.856 -4.739 -14.900 1.00 97.62 233 ILE A CA 1
ATOM 1835 C C . ILE A 1 233 ? 8.767 -5.544 -16.199 1.00 97.62 233 ILE A C 1
ATOM 1837 O O . ILE A 1 233 ? 8.493 -4.973 -17.252 1.00 97.62 233 ILE A O 1
ATOM 1841 N N . LYS A 1 234 ? 8.938 -6.871 -16.131 1.00 97.56 234 LYS A N 1
ATOM 1842 C CA . LYS A 1 234 ? 8.838 -7.767 -17.294 1.00 97.56 234 LYS A CA 1
ATOM 1843 C C . LYS A 1 234 ? 7.459 -7.656 -17.951 1.00 97.56 234 LYS A C 1
ATOM 1845 O O . LYS A 1 234 ? 7.365 -7.425 -19.154 1.00 97.56 234 LYS A O 1
ATOM 1850 N N . TYR A 1 235 ? 6.385 -7.734 -17.166 1.00 97.81 235 TYR A N 1
ATOM 1851 C CA . TYR A 1 235 ? 5.028 -7.558 -17.682 1.00 97.81 235 TYR A CA 1
ATOM 1852 C C . TYR A 1 235 ? 4.858 -6.212 -18.401 1.00 97.81 235 TYR A C 1
ATOM 1854 O O . TYR A 1 235 ? 4.364 -6.177 -19.527 1.00 97.81 235 TYR A O 1
ATOM 1862 N N . ALA A 1 236 ? 5.288 -5.114 -17.781 1.00 97.75 236 ALA A N 1
ATOM 1863 C CA . ALA A 1 236 ? 5.084 -3.772 -18.311 1.00 97.75 236 ALA A CA 1
ATOM 1864 C C . ALA A 1 236 ? 5.903 -3.500 -19.570 1.00 97.75 236 ALA A C 1
ATOM 1866 O O . ALA A 1 236 ? 5.397 -2.919 -20.529 1.00 97.75 236 ALA A O 1
ATOM 1867 N N . LEU A 1 237 ? 7.146 -3.975 -19.607 1.00 97.25 237 LEU A N 1
ATOM 1868 C CA . LEU A 1 237 ? 7.991 -3.878 -20.791 1.00 97.25 237 LEU A CA 1
ATOM 1869 C C . LEU A 1 237 ? 7.462 -4.732 -21.945 1.00 97.25 237 LEU A C 1
ATOM 1871 O O . LEU A 1 237 ? 7.592 -4.333 -23.096 1.00 97.25 237 LEU A O 1
ATOM 1875 N N . ARG A 1 238 ? 6.818 -5.869 -21.667 1.00 96.62 238 ARG A N 1
ATOM 1876 C CA . ARG A 1 238 ? 6.206 -6.698 -22.712 1.00 96.62 238 ARG A CA 1
ATOM 1877 C C . ARG A 1 238 ? 4.898 -6.101 -23.244 1.00 96.62 238 ARG A C 1
ATOM 1879 O O . ARG A 1 238 ? 4.692 -6.081 -24.453 1.00 96.62 238 ARG A O 1
ATOM 1886 N N . ASN A 1 239 ? 4.029 -5.622 -22.356 1.00 96.12 239 ASN A N 1
ATOM 1887 C CA . ASN A 1 239 ? 2.649 -5.250 -22.694 1.00 96.12 239 ASN A CA 1
ATOM 1888 C C . ASN A 1 239 ? 2.431 -3.742 -22.898 1.00 96.12 239 ASN A C 1
ATOM 1890 O O . ASN A 1 239 ? 1.385 -3.343 -23.396 1.00 96.12 239 ASN A O 1
ATOM 1894 N N . GLY A 1 240 ? 3.389 -2.894 -22.519 1.00 96.81 240 GLY A N 1
ATOM 1895 C CA . GLY A 1 240 ? 3.275 -1.438 -22.644 1.00 96.81 240 GLY A CA 1
ATOM 1896 C C . GLY A 1 240 ? 2.475 -0.752 -21.535 1.00 96.81 240 GLY A C 1
ATOM 1897 O O . GLY A 1 240 ? 2.301 0.464 -21.582 1.00 96.81 240 GLY A O 1
ATOM 1898 N N . SER A 1 241 ? 2.023 -1.490 -20.520 1.00 96.75 241 SER A N 1
ATOM 1899 C CA . SER A 1 241 ? 1.299 -0.960 -19.361 1.00 96.75 241 SER A CA 1
ATOM 1900 C C . SER A 1 241 ? 1.598 -1.766 -18.100 1.00 96.75 241 SER A C 1
ATOM 1902 O O . SER A 1 241 ? 1.915 -2.953 -18.175 1.00 96.75 241 SER A O 1
ATOM 1904 N N . LEU A 1 242 ? 1.446 -1.147 -16.928 1.00 96.50 242 LEU A N 1
ATOM 1905 C CA . LEU A 1 242 ? 1.495 -1.877 -15.661 1.00 96.50 242 LEU A CA 1
ATOM 1906 C C . LEU A 1 242 ? 0.356 -2.916 -15.596 1.00 96.50 242 LEU A C 1
ATOM 1908 O O . LEU A 1 242 ? -0.714 -2.684 -16.173 1.00 96.50 242 LEU A O 1
ATOM 1912 N N . PRO A 1 243 ? 0.569 -4.065 -14.929 1.00 95.31 243 PRO A N 1
ATOM 1913 C CA . PRO A 1 243 ? -0.514 -4.993 -14.640 1.00 95.31 243 PRO A CA 1
ATOM 1914 C C . PRO A 1 243 ? -1.543 -4.319 -13.720 1.00 95.31 243 PRO A C 1
ATOM 1916 O O . PRO A 1 243 ? -1.193 -3.394 -12.986 1.00 95.31 243 PRO A O 1
ATOM 1919 N N . PRO A 1 244 ? -2.812 -4.748 -13.732 1.00 93.62 244 PRO A N 1
ATOM 1920 C CA . PRO A 1 244 ? -3.788 -4.218 -12.793 1.00 93.62 244 PRO A CA 1
ATOM 1921 C C . PRO A 1 244 ? -3.401 -4.583 -11.353 1.00 93.62 244 PRO A C 1
ATOM 1923 O O . PRO A 1 244 ? -2.792 -5.626 -11.098 1.00 93.62 244 PRO A O 1
ATOM 1926 N N . GLN A 1 245 ? -3.769 -3.721 -10.409 1.00 90.56 245 GLN A N 1
ATOM 1927 C CA . GLN A 1 245 ? -3.675 -4.011 -8.981 1.00 90.56 245 GLN A CA 1
ATOM 1928 C C . GLN A 1 245 ? -5.040 -4.423 -8.445 1.00 90.56 245 GLN A C 1
ATOM 1930 O O . GLN A 1 245 ? -6.072 -3.926 -8.898 1.00 90.56 245 GLN A O 1
ATOM 1935 N N . ARG A 1 246 ? -5.032 -5.304 -7.450 1.00 88.06 246 ARG A N 1
ATOM 1936 C CA . ARG A 1 246 ? -6.203 -5.616 -6.630 1.00 88.06 246 ARG A CA 1
ATOM 1937 C C . ARG A 1 246 ? -5.848 -5.492 -5.158 1.00 88.06 246 ARG A C 1
ATOM 1939 O O . ARG A 1 246 ? -4.682 -5.631 -4.793 1.00 88.06 246 ARG A O 1
ATOM 1946 N N . ILE A 1 247 ? -6.852 -5.232 -4.331 1.00 87.62 247 ILE A N 1
ATOM 1947 C CA . ILE A 1 247 ? -6.703 -5.288 -2.875 1.00 87.62 247 ILE A CA 1
ATOM 1948 C C . ILE A 1 247 ? -6.329 -6.729 -2.507 1.00 87.62 247 ILE A C 1
ATOM 1950 O O . ILE A 1 247 ? -6.844 -7.670 -3.110 1.00 87.62 247 ILE A O 1
ATOM 1954 N N . ARG A 1 248 ? -5.403 -6.902 -1.559 1.00 87.69 248 ARG A N 1
ATOM 1955 C CA . ARG A 1 248 ? -4.955 -8.233 -1.120 1.00 87.69 248 ARG A CA 1
ATOM 1956 C C . ARG A 1 248 ? -6.029 -9.014 -0.383 1.00 87.69 248 ARG A C 1
ATOM 1958 O O . ARG A 1 248 ? -6.014 -10.234 -0.452 1.00 87.69 248 ARG A O 1
ATOM 1965 N N . LEU A 1 249 ? -6.903 -8.317 0.338 1.00 85.38 249 LEU A N 1
ATOM 1966 C CA . LEU A 1 249 ? -8.023 -8.940 1.028 1.00 85.38 249 LEU A CA 1
ATOM 1967 C C . LEU A 1 249 ? -8.878 -9.726 0.039 1.00 85.38 249 LEU A C 1
ATOM 1969 O O . LEU A 1 249 ? -9.277 -9.200 -0.999 1.00 85.38 249 LEU A O 1
ATOM 1973 N N . ASP A 1 250 ? -9.163 -10.967 0.404 1.00 72.38 250 ASP A N 1
ATOM 1974 C CA . ASP A 1 250 ? -10.139 -11.816 -0.267 1.00 72.38 250 ASP A CA 1
ATOM 1975 C C . ASP A 1 250 ? -11.554 -11.352 0.125 1.00 72.38 250 ASP A C 1
ATOM 1977 O O . ASP A 1 250 ? -12.130 -11.843 1.099 1.00 72.38 250 ASP A O 1
ATOM 1981 N N . VAL A 1 251 ? -12.033 -10.303 -0.558 1.00 66.81 251 VAL A N 1
ATOM 1982 C CA . VAL A 1 251 ? -13.368 -9.693 -0.386 1.00 66.81 251 VAL A CA 1
ATOM 1983 C C . VAL A 1 251 ? -14.316 -10.163 -1.480 1.00 66.81 251 VAL A C 1
ATOM 1985 O O . VAL A 1 251 ? -13.887 -10.168 -2.658 1.00 66.81 251 VAL A O 1
#

pLDDT: mean 86.72, std 9.61, range [54.44, 98.06]

Secondary structure (DSSP, 8-state):
-HHHHHHHHHHHHHTTS--EEE-HHHHHHHHTS-TTSTTS-HHHHHHHHHHHHHHHH-TTSEEE---TT--S--PPPPBTT--TTSTTHHHHHHHHHHHHHHHHHH-SSS--S--EEPHHHHHTS----B--TT----PPEE-GGGGGGSPPSEEE---TTGGG----HHHHHHHGGGGT--EEEPPTTS-SEEEEE-TTSPPEEEEGGGTT---HHHHHTTHHHHT--HHHHHHHHHHSSPPPEEESS--

Foldseek 3Di:
DQVLLLVLVVVCLVVVLAAAEDEPVNVCLQPPDDLVDPPNPPSNNVVNVSSVCCVPPPPPSYHYDYLPPQDPFDFAFDFPPDDCPDDCNSVVSVSQRSVVVLQVVLDPDDFAQDAAEASQLSNVHDRTDTPCPPPDDHHHHDHPVCSVRHDHQKDFDAPPCLVVQFAALVLCVQQVVQLQFDDWADDPPPAQWIWTHHPPDDTQTRGNVCGRGDDLVSLVVCCVRRVDDSSQSSVCSNPNHGGDMDGSGPD